Protein AF-E5XNF2-F1 (afdb_monomer)

Sequence (248 aa):
MDAMALHGSAPHTYSQWLTSADDEGYWSFRDIALVVGLTLYGLSMALMVRANLGLDPWDVLHQALSVQSGASMGAVTAVVGALVLLAWIPLKLKPGIGTVVNVVIIAVVVDAGLGAIEPPASPMSRAAMLLGGLALNAAATVLYIGADMGAGPRDGLMTGLVARTGRPVWLVRTSIEGTVLTVGWLLGGSVGLGTLVYAFGIGPLVQLVLRLVPGRVLARSGWALTLREQAAVLEASRVVEQAVVERV

Foldseek 3Di:
DDPDDPPPDPPPCLVVLVVCCPDPCLLVLLVVLQLVLLLLQLLLLLLLVLLLFFDFLQLLQLVLCCVVVVNDSLVSLLVVQVVLVVVCVVLVDDFFPSQNSSSNNSSVNNRVNNVPDHRDDDNVSSVVSLVVSLLSNLLSVCRNVLSVRGDHSLVVSLVSCCVVPVDDSVVSNCVVRVVSNVVSVVSPGRHHPSNVCNVPPSVVSNVVSVVVPDVSSSSSGNVVVVVVVVVVVVVVVVVVVVVVVVVD

Nearest PDB structures (foldseek):
  4lds-assembly1_A  TM=1.856E-01  e=2.131E+00  Staphylococcus epidermidis ATCC 12228

pLDDT: mean 84.08, std 18.8, range [27.2, 98.62]

Structure (mmCIF, N/CA/C/O backbone):
data_AF-E5XNF2-F1
#
_entry.id   AF-E5XNF2-F1
#
loop_
_atom_site.group_PDB
_atom_site.id
_atom_site.type_symbol
_atom_site.label_atom_id
_atom_site.label_alt_id
_atom_site.label_comp_id
_atom_site.label_asym_id
_atom_site.label_entity_id
_atom_site.label_seq_id
_atom_site.pdbx_PDB_ins_code
_atom_site.Cartn_x
_atom_site.Cartn_y
_atom_site.Cartn_z
_atom_site.occupancy
_atom_site.B_iso_or_equiv
_atom_site.auth_seq_id
_atom_site.auth_comp_id
_atom_site.auth_asym_id
_atom_site.auth_atom_id
_atom_site.pdbx_PDB_model_num
ATOM 1 N N . MET A 1 1 ? 11.121 22.664 45.275 1.00 33.56 1 MET A N 1
ATOM 2 C CA . MET A 1 1 ? 12.180 21.850 44.654 1.00 33.56 1 MET A CA 1
ATOM 3 C C . MET A 1 1 ? 11.573 20.659 43.911 1.00 33.56 1 MET A C 1
ATOM 5 O O . MET A 1 1 ? 11.602 19.556 44.427 1.00 33.56 1 MET A O 1
ATOM 9 N N . ASP A 1 2 ? 10.960 20.732 42.736 1.00 27.20 2 ASP A N 1
ATOM 10 C CA . ASP A 1 2 ? 10.326 21.800 41.966 1.00 27.20 2 ASP A CA 1
ATOM 11 C C . ASP A 1 2 ? 9.268 21.120 41.094 1.00 27.20 2 ASP A C 1
ATOM 13 O O . ASP A 1 2 ? 9.583 20.326 40.214 1.00 27.20 2 ASP A O 1
ATOM 17 N N . ALA A 1 3 ? 8.001 21.431 41.365 1.00 29.61 3 ALA A N 1
ATOM 18 C CA . ALA A 1 3 ? 6.833 21.004 40.599 1.00 29.61 3 ALA A CA 1
ATOM 19 C C . ALA A 1 3 ? 6.481 22.040 39.511 1.00 29.61 3 ALA A C 1
ATOM 21 O O . ALA A 1 3 ? 5.318 22.366 39.296 1.00 29.61 3 ALA A O 1
ATOM 22 N N . MET A 1 4 ? 7.491 22.625 38.857 1.00 33.53 4 MET A N 1
ATOM 23 C CA . MET A 1 4 ? 7.320 23.844 38.062 1.00 33.53 4 MET A CA 1
ATOM 24 C C . MET A 1 4 ? 8.252 23.868 36.840 1.00 33.53 4 MET A C 1
ATOM 26 O O . MET A 1 4 ? 9.173 24.672 36.788 1.00 33.53 4 MET A O 1
ATOM 30 N N . ALA A 1 5 ? 8.047 22.974 35.859 1.00 30.52 5 ALA A N 1
ATOM 31 C CA . ALA A 1 5 ? 8.782 23.042 34.582 1.00 30.52 5 ALA A CA 1
ATOM 32 C C . ALA A 1 5 ? 8.157 22.296 33.379 1.00 30.52 5 ALA A C 1
ATOM 34 O O . ALA A 1 5 ? 8.888 21.876 32.491 1.00 30.52 5 ALA A O 1
ATOM 35 N N . LEU A 1 6 ? 6.831 22.137 33.288 1.00 30.61 6 LEU A N 1
ATOM 36 C CA . LEU A 1 6 ? 6.179 21.742 32.020 1.00 30.61 6 LEU A CA 1
ATOM 37 C C . LEU A 1 6 ? 4.948 22.613 31.734 1.00 30.61 6 LEU A C 1
ATOM 39 O O . LEU A 1 6 ? 3.874 22.144 31.377 1.00 30.61 6 LEU A O 1
ATOM 43 N N . HIS A 1 7 ? 5.134 23.926 31.878 1.00 31.25 7 HIS A N 1
ATOM 44 C CA . HIS A 1 7 ? 4.324 24.937 31.204 1.00 31.25 7 HIS A CA 1
ATOM 45 C C . HIS A 1 7 ? 4.895 25.137 29.791 1.00 31.25 7 HIS A C 1
ATOM 47 O O . HIS A 1 7 ? 5.575 26.112 29.490 1.00 31.25 7 HIS A O 1
ATOM 53 N N . GLY A 1 8 ? 4.670 24.144 28.932 1.00 27.30 8 GLY A N 1
ATOM 54 C CA . GLY A 1 8 ? 4.694 24.316 27.486 1.00 27.30 8 GLY A CA 1
ATOM 55 C C . GLY A 1 8 ? 3.243 24.345 27.046 1.00 27.30 8 GLY A C 1
ATOM 56 O O . GLY A 1 8 ? 2.592 23.306 27.023 1.00 27.30 8 GLY A O 1
ATOM 57 N N . SER A 1 9 ? 2.720 25.541 26.805 1.00 30.44 9 SER A N 1
ATOM 58 C CA . SER A 1 9 ? 1.373 25.796 26.308 1.00 30.44 9 SER A CA 1
ATOM 59 C C . SER A 1 9 ? 1.002 24.814 25.195 1.00 30.44 9 SER A C 1
ATOM 61 O O . SER A 1 9 ? 1.519 24.892 24.080 1.00 30.44 9 SER A O 1
ATOM 63 N N . ALA A 1 10 ? 0.066 23.901 25.477 1.00 34.38 10 ALA A N 1
ATOM 64 C CA . ALA A 1 10 ? -0.708 23.282 24.413 1.00 34.38 10 ALA A CA 1
ATOM 65 C C . ALA A 1 10 ? -1.304 24.447 23.609 1.00 34.38 10 ALA A C 1
ATOM 67 O O . ALA A 1 10 ? -1.978 25.297 24.202 1.00 34.38 10 ALA A O 1
ATOM 68 N N . PRO A 1 11 ? -0.987 24.589 22.312 1.00 33.12 11 PRO A N 1
ATOM 69 C CA . PRO A 1 11 ? -1.407 25.763 21.575 1.00 33.12 11 PRO A CA 1
ATOM 70 C C . PRO A 1 11 ? -2.934 25.831 21.628 1.00 33.12 11 PRO A C 1
ATOM 72 O O . PRO A 1 11 ? -3.613 24.842 21.346 1.00 33.12 11 PRO A O 1
ATOM 75 N N . HIS A 1 12 ? -3.454 27.009 21.986 1.00 37.78 12 HIS A N 1
ATOM 76 C CA . HIS A 1 12 ? -4.868 27.412 22.050 1.00 37.78 12 HIS A CA 1
ATOM 77 C C . HIS A 1 12 ? -5.663 27.207 20.737 1.00 37.78 12 HIS A C 1
ATOM 79 O O . HIS A 1 12 ? -6.706 27.813 20.523 1.00 37.78 12 HIS A O 1
ATOM 85 N N . THR A 1 13 ? -5.181 26.378 19.818 1.00 48.72 13 THR A N 1
ATOM 86 C CA . THR A 1 13 ? -5.666 26.268 18.450 1.00 48.72 13 THR A CA 1
ATOM 87 C C . THR A 1 13 ? -6.495 25.011 18.216 1.00 48.72 13 THR A C 1
ATOM 89 O O . THR A 1 13 ? -7.270 25.011 17.273 1.00 48.72 13 THR A O 1
ATOM 92 N N . TYR A 1 14 ? -6.404 23.959 19.043 1.00 38.00 14 TYR A N 1
ATOM 93 C CA . TYR A 1 14 ? -7.167 22.728 18.776 1.00 38.00 14 TYR A CA 1
ATOM 94 C C . TYR A 1 14 ? -8.683 22.954 18.835 1.00 38.00 14 TYR A C 1
ATOM 96 O O . TYR A 1 14 ? -9.366 22.593 17.887 1.00 38.00 14 TYR A O 1
ATOM 104 N N . SER A 1 15 ? -9.206 23.636 19.860 1.00 40.16 15 SER A N 1
ATOM 105 C CA . SER A 1 15 ? -10.653 23.858 20.031 1.00 40.16 15 SER A CA 1
ATOM 106 C C . SER A 1 15 ? -11.318 24.637 18.888 1.00 40.16 15 SER A C 1
ATOM 108 O O . SER A 1 15 ? -12.463 24.350 18.557 1.00 40.16 15 SER A O 1
ATOM 110 N N . GLN A 1 16 ? -10.605 25.560 18.234 1.00 43.12 16 GLN A N 1
ATOM 111 C CA . GLN A 1 16 ? -11.130 26.317 17.088 1.00 43.12 16 GLN A CA 1
ATOM 112 C C . GLN A 1 16 ? -11.236 25.482 15.802 1.00 43.12 16 GLN A C 1
ATOM 114 O O . GLN A 1 16 ? -12.141 25.710 15.005 1.00 43.12 16 GLN A O 1
ATOM 119 N N . TRP A 1 17 ? -10.358 24.494 15.593 1.00 44.38 17 TRP A N 1
ATOM 120 C CA . TRP A 1 17 ? -10.487 23.560 14.460 1.00 44.38 17 TRP A CA 1
ATOM 121 C C . TRP A 1 17 ? -11.621 22.556 14.667 1.00 44.38 17 TRP A C 1
ATOM 123 O O . TRP A 1 17 ? -12.131 21.978 13.708 1.00 44.38 17 TRP A O 1
ATOM 133 N N . LEU A 1 18 ? -12.019 22.350 15.926 1.00 42.75 18 LEU A N 1
ATOM 134 C CA . LEU A 1 18 ? -13.070 21.416 16.285 1.00 42.75 18 LEU A CA 1
ATOM 135 C C . LEU A 1 18 ? -14.481 21.964 15.988 1.00 42.75 18 LEU A C 1
ATOM 137 O O . LEU A 1 18 ? -15.401 21.188 15.751 1.00 42.75 18 LEU A O 1
ATOM 141 N N . THR A 1 19 ? -14.682 23.277 15.953 1.00 46.69 19 THR A N 1
ATOM 142 C CA . THR A 1 19 ? -15.990 23.861 15.606 1.00 46.69 19 THR A CA 1
ATOM 143 C C . THR A 1 19 ? -16.211 23.986 14.096 1.00 46.69 19 THR A C 1
ATOM 145 O O . THR A 1 19 ? -17.348 24.060 13.661 1.00 46.69 19 THR A O 1
AT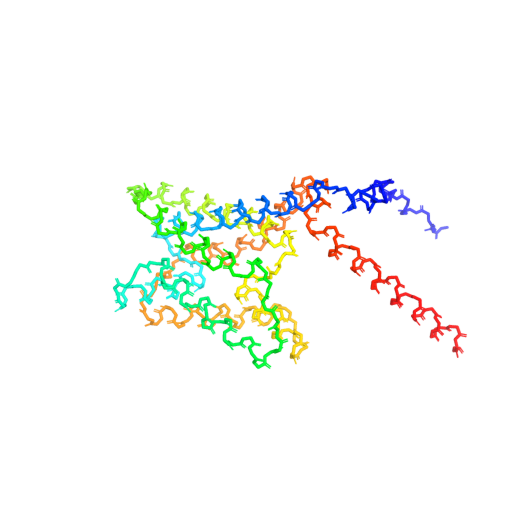OM 148 N N . SER A 1 20 ? -15.151 23.946 13.279 1.00 48.69 20 SER A N 1
ATOM 149 C CA . SER A 1 20 ? -15.248 24.017 11.806 1.00 48.69 20 SER A CA 1
ATOM 150 C C . SER A 1 20 ? -15.560 22.678 11.115 1.00 48.69 20 SER A C 1
ATOM 152 O O . SER A 1 20 ? -15.486 22.590 9.893 1.00 48.69 20 SER A O 1
ATOM 154 N N . ALA A 1 21 ? -15.829 21.610 11.876 1.00 49.06 21 ALA A N 1
ATOM 155 C CA . ALA A 1 21 ? -16.179 20.300 11.314 1.00 49.06 21 ALA A CA 1
ATOM 156 C C . ALA A 1 21 ? -17.598 20.265 10.711 1.00 49.06 21 ALA A C 1
ATOM 158 O O . ALA A 1 21 ? -17.886 19.394 9.894 1.00 49.06 21 ALA A O 1
ATOM 159 N N . ASP A 1 22 ? -18.439 21.238 11.077 1.00 48.34 22 ASP A N 1
ATOM 160 C CA . ASP A 1 22 ? -19.840 21.344 10.655 1.00 48.34 22 ASP A CA 1
ATOM 161 C C . ASP A 1 22 ? -20.045 22.288 9.446 1.00 48.34 22 ASP A C 1
ATOM 163 O O . ASP A 1 22 ? -21.173 22.474 8.994 1.00 48.34 22 ASP A O 1
ATOM 167 N N . ASP A 1 23 ? -18.974 22.875 8.891 1.00 52.72 23 ASP A N 1
ATOM 168 C CA . ASP A 1 23 ? -19.055 23.735 7.701 1.00 52.72 23 ASP A CA 1
ATOM 169 C C . ASP A 1 23 ? -19.286 22.889 6.432 1.00 52.72 23 ASP A C 1
ATOM 171 O O . ASP A 1 23 ? -18.576 21.910 6.192 1.00 52.72 23 ASP A O 1
ATOM 175 N N . GLU A 1 24 ? -20.209 23.303 5.554 1.00 48.59 24 GLU A N 1
ATOM 176 C CA . GLU A 1 24 ? -20.575 22.625 4.287 1.00 48.59 24 GLU A CA 1
ATOM 177 C C . GLU A 1 24 ? -19.378 22.275 3.365 1.00 48.59 24 GLU A C 1
ATOM 179 O O . GLU A 1 24 ? -19.490 21.423 2.484 1.00 48.59 24 GLU A O 1
ATOM 184 N N . GLY A 1 25 ? -18.197 22.867 3.581 1.00 52.31 25 GLY A N 1
ATOM 185 C CA . GLY A 1 25 ? -16.954 22.535 2.875 1.00 52.31 25 GLY A CA 1
ATOM 186 C C . GLY A 1 25 ? -16.207 21.286 3.378 1.00 52.31 25 GLY A C 1
ATOM 187 O O . GLY A 1 25 ? -15.290 20.823 2.694 1.00 52.31 25 GLY A O 1
ATOM 188 N N . TYR A 1 26 ? -16.564 20.720 4.536 1.00 54.69 26 TYR A N 1
ATOM 189 C CA . TYR A 1 26 ? -15.810 19.638 5.190 1.00 54.69 26 TYR A CA 1
ATOM 190 C C . TYR A 1 26 ? -15.855 18.311 4.410 1.00 54.69 26 TYR A C 1
ATOM 192 O O . TYR A 1 26 ? -14.841 17.620 4.292 1.00 54.69 26 TYR A O 1
ATOM 200 N N . TRP A 1 27 ? -16.998 17.989 3.797 1.00 55.12 27 TRP A N 1
ATOM 201 C CA . TRP A 1 27 ? -17.161 16.799 2.951 1.00 55.12 27 TRP A CA 1
ATOM 202 C C . TRP A 1 27 ? -16.326 16.893 1.666 1.00 55.12 27 TRP A C 1
ATOM 204 O O . TRP A 1 27 ? -15.554 15.984 1.371 1.00 55.12 27 TRP A O 1
ATOM 214 N N . SER A 1 28 ? -16.340 18.052 0.994 1.00 73.06 28 SER A N 1
ATOM 215 C CA . SER A 1 28 ? -15.588 18.255 -0.254 1.00 73.06 28 SER A CA 1
ATOM 216 C C . SER A 1 28 ? -14.073 18.071 -0.096 1.00 73.06 28 SER A C 1
ATOM 218 O O . SER A 1 28 ? -13.415 17.510 -0.970 1.00 73.06 28 SER A O 1
ATOM 220 N N . PHE A 1 29 ? -13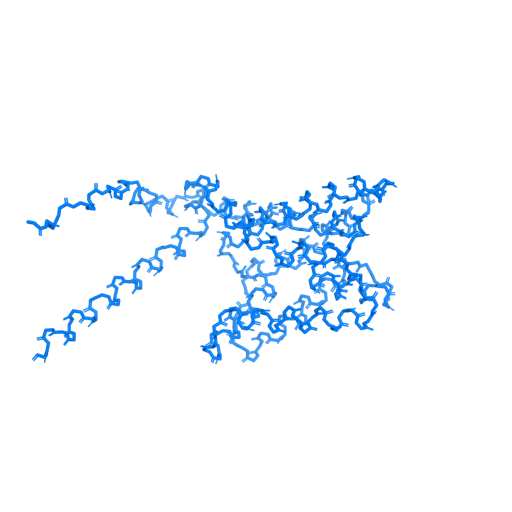.500 18.499 1.036 1.00 81.81 29 PHE A N 1
ATOM 221 C CA . PHE A 1 29 ? -12.062 18.378 1.263 1.00 81.81 29 PHE A CA 1
ATOM 222 C C . PHE A 1 29 ? -11.636 16.928 1.512 1.00 81.81 29 PHE A C 1
ATOM 224 O O . PHE A 1 29 ? -10.595 16.504 1.011 1.00 81.81 29 PHE A O 1
ATOM 231 N N . ARG A 1 30 ? -12.437 16.158 2.260 1.00 84.50 30 ARG A N 1
ATOM 232 C CA . ARG A 1 30 ? -12.181 14.734 2.527 1.00 84.50 30 ARG A CA 1
ATOM 233 C C . ARG A 1 30 ? -12.293 13.901 1.256 1.00 84.50 30 ARG A C 1
ATOM 235 O O . ARG A 1 30 ? -11.419 13.071 1.018 1.00 84.50 30 ARG A O 1
ATOM 242 N N . ASP A 1 31 ? -13.283 14.189 0.414 1.00 88.19 31 ASP A N 1
ATOM 243 C CA . ASP A 1 31 ? -13.447 13.544 -0.892 1.00 88.19 31 ASP A CA 1
ATOM 244 C C . ASP A 1 31 ? -12.236 13.806 -1.798 1.00 88.19 31 ASP A C 1
ATOM 246 O O . ASP A 1 31 ? -11.662 12.880 -2.374 1.00 88.19 31 ASP A O 1
ATOM 250 N N . ILE A 1 32 ? -11.788 15.065 -1.874 1.00 89.81 32 ILE A N 1
ATOM 251 C CA . ILE A 1 32 ? -10.594 15.442 -2.643 1.00 89.81 32 ILE A CA 1
ATOM 252 C C . ILE A 1 32 ? -9.351 14.757 -2.068 1.00 89.81 32 ILE A C 1
ATOM 254 O O . ILE A 1 32 ? -8.567 14.188 -2.824 1.00 89.81 32 ILE A O 1
ATOM 258 N N . ALA A 1 33 ? -9.165 14.775 -0.745 1.00 90.06 33 ALA A N 1
ATOM 259 C CA . ALA A 1 33 ? -8.027 14.132 -0.091 1.00 90.06 33 ALA A CA 1
ATOM 260 C C . ALA A 1 33 ? -8.001 12.618 -0.342 1.00 90.06 33 ALA A C 1
ATOM 262 O O . ALA A 1 33 ? -6.930 12.065 -0.597 1.00 90.06 33 ALA A O 1
ATOM 263 N N . LEU A 1 34 ? -9.167 11.965 -0.336 1.00 91.38 34 LEU A N 1
ATOM 264 C CA . LEU A 1 34 ? -9.316 10.556 -0.677 1.00 91.38 34 LEU A CA 1
ATOM 265 C C . LEU A 1 34 ? -8.912 10.309 -2.133 1.00 91.38 34 LEU A C 1
ATOM 267 O O . LEU A 1 34 ? -8.007 9.521 -2.386 1.00 91.38 34 LEU A O 1
ATOM 271 N N . VAL A 1 35 ? -9.541 10.991 -3.093 1.00 94.75 35 VAL A N 1
ATOM 272 C CA . VAL A 1 35 ? -9.296 10.766 -4.528 1.00 94.75 35 VAL A CA 1
ATOM 273 C C . VAL A 1 35 ? -7.847 11.077 -4.900 1.00 94.75 35 VAL A C 1
ATOM 275 O O . VAL A 1 35 ? -7.198 10.276 -5.577 1.00 94.75 35 VAL A O 1
ATOM 278 N N . VAL A 1 36 ? -7.311 12.203 -4.423 1.00 95.12 36 VAL A N 1
ATOM 279 C CA . VAL A 1 36 ? -5.909 12.579 -4.640 1.00 95.12 36 VAL A CA 1
ATOM 280 C C . VAL A 1 36 ? -4.991 11.565 -3.968 1.00 95.12 36 VAL A C 1
ATOM 282 O O . VAL A 1 36 ? -4.094 11.046 -4.622 1.00 95.12 36 VAL A O 1
ATOM 285 N N . GLY A 1 37 ? -5.236 11.218 -2.703 1.00 95.25 37 GLY A N 1
ATOM 286 C CA . GLY A 1 37 ? -4.443 10.234 -1.970 1.00 95.25 37 GLY A CA 1
ATOM 287 C C . GLY A 1 37 ? -4.377 8.887 -2.690 1.00 95.25 37 GLY A C 1
ATOM 288 O O . GLY A 1 37 ? -3.290 8.364 -2.908 1.00 95.25 37 GLY A O 1
ATOM 289 N N . LEU A 1 38 ? -5.514 8.358 -3.143 1.00 96.69 38 LEU A N 1
ATOM 290 C CA . LEU A 1 38 ? -5.588 7.091 -3.877 1.00 96.69 38 LEU A CA 1
ATOM 291 C C . LEU A 1 38 ? -4.927 7.161 -5.258 1.00 96.69 38 LEU A C 1
ATOM 293 O O . LEU A 1 38 ? -4.274 6.205 -5.674 1.00 96.69 38 LEU A O 1
ATOM 297 N N . THR A 1 39 ? -5.041 8.297 -5.948 1.00 98.06 39 THR A N 1
ATOM 298 C CA . THR A 1 39 ? -4.361 8.522 -7.233 1.00 98.06 39 THR A CA 1
ATOM 299 C C . THR A 1 39 ? -2.845 8.535 -7.047 1.00 98.06 39 THR A C 1
ATOM 301 O O . THR A 1 39 ? -2.121 7.839 -7.756 1.00 98.06 39 THR A O 1
ATOM 304 N N . LEU A 1 40 ? -2.345 9.269 -6.050 1.00 97.94 40 LEU A N 1
ATOM 305 C CA . LEU A 1 40 ? -0.919 9.282 -5.721 1.00 97.94 40 LEU A CA 1
ATOM 306 C C . LEU A 1 40 ? -0.439 7.894 -5.273 1.00 97.94 40 LEU A C 1
ATOM 308 O O . LEU A 1 40 ? 0.680 7.508 -5.603 1.00 97.94 40 LEU A O 1
ATOM 312 N N . TYR A 1 41 ? -1.291 7.122 -4.589 1.00 97.81 41 TYR A N 1
ATOM 313 C CA . TYR A 1 41 ? -0.988 5.746 -4.202 1.00 97.81 41 TYR A CA 1
ATOM 314 C C . TYR A 1 41 ? -0.797 4.853 -5.434 1.00 97.81 41 TYR A C 1
ATOM 316 O O . TYR A 1 41 ? 0.269 4.261 -5.593 1.00 97.81 41 TYR A O 1
ATOM 324 N N . GLY A 1 42 ? -1.766 4.810 -6.353 1.00 97.81 42 GLY A N 1
ATOM 325 C CA . GLY A 1 42 ? -1.647 4.026 -7.590 1.00 97.81 42 GLY A CA 1
ATOM 326 C C . GLY A 1 42 ? -0.459 4.462 -8.458 1.00 97.81 42 GLY A C 1
ATOM 327 O O . GLY A 1 42 ? 0.268 3.625 -8.992 1.00 97.81 42 GLY A O 1
ATOM 328 N N . LEU A 1 43 ? -0.191 5.770 -8.537 1.00 98.44 43 LEU A N 1
ATOM 329 C CA . LEU A 1 43 ? 0.968 6.299 -9.258 1.00 98.44 43 LEU A CA 1
ATOM 330 C C . LEU A 1 43 ? 2.288 5.866 -8.605 1.00 98.44 43 LEU A C 1
ATOM 332 O O . LEU A 1 43 ? 3.236 5.507 -9.301 1.00 98.44 43 LEU A O 1
ATOM 336 N N . SER A 1 44 ? 2.349 5.863 -7.271 1.00 98.31 44 SER A N 1
ATOM 337 C CA . SER A 1 44 ? 3.525 5.397 -6.533 1.00 98.31 44 SER A CA 1
ATOM 338 C C . SER A 1 44 ? 3.831 3.922 -6.795 1.00 98.31 44 SER A C 1
ATOM 340 O O . SER A 1 44 ? 4.996 3.584 -7.008 1.00 98.31 44 SER A O 1
ATOM 342 N N . MET A 1 45 ? 2.795 3.077 -6.879 1.00 98.00 45 MET A N 1
ATOM 343 C CA . MET A 1 45 ? 2.933 1.669 -7.260 1.00 98.00 45 MET A CA 1
ATOM 344 C C . MET A 1 45 ? 3.537 1.551 -8.660 1.00 98.00 45 MET A C 1
ATOM 346 O O . MET A 1 45 ? 4.541 0.867 -8.848 1.00 98.00 45 MET A O 1
ATOM 350 N N . ALA A 1 46 ? 2.999 2.285 -9.641 1.00 98.25 46 ALA A N 1
ATOM 351 C CA . ALA A 1 46 ? 3.522 2.267 -11.006 1.00 98.25 46 ALA A CA 1
ATOM 352 C C . ALA A 1 46 ? 5.004 2.687 -11.072 1.00 98.25 46 ALA A C 1
ATOM 354 O O . ALA A 1 46 ? 5.799 2.025 -11.741 1.00 98.25 46 ALA A O 1
ATOM 355 N N . LEU A 1 47 ? 5.401 3.735 -10.338 1.00 98.25 47 LEU A N 1
ATOM 356 C CA . LEU A 1 47 ? 6.801 4.169 -10.243 1.00 98.25 47 LEU A CA 1
ATOM 357 C C . LEU A 1 47 ? 7.698 3.073 -9.652 1.00 98.25 47 LEU A C 1
ATOM 359 O O . LEU A 1 47 ? 8.746 2.761 -10.217 1.00 98.25 47 LEU A O 1
ATOM 363 N N . MET A 1 48 ? 7.290 2.459 -8.541 1.00 97.62 48 MET A N 1
ATOM 364 C CA . MET A 1 48 ? 8.071 1.399 -7.897 1.00 97.62 48 MET A CA 1
ATOM 365 C C . MET A 1 48 ? 8.195 0.150 -8.782 1.00 97.62 48 MET A C 1
ATOM 367 O O . MET A 1 48 ? 9.285 -0.418 -8.894 1.00 97.62 48 MET A O 1
ATOM 371 N N . VAL A 1 49 ? 7.122 -0.228 -9.483 1.00 97.75 49 VAL A N 1
ATOM 372 C CA . VAL A 1 49 ? 7.131 -1.318 -10.471 1.00 97.75 49 VAL A CA 1
ATOM 373 C C . VAL A 1 49 ? 8.083 -1.009 -11.625 1.00 97.75 49 VAL A C 1
ATOM 375 O O . VAL A 1 49 ? 8.919 -1.848 -11.971 1.00 97.75 49 VAL A O 1
ATOM 378 N N . ARG A 1 50 ? 8.027 0.201 -12.196 1.00 97.44 50 ARG A N 1
ATOM 379 C CA . ARG A 1 50 ? 8.922 0.614 -13.290 1.00 97.44 50 ARG A CA 1
ATOM 380 C C . ARG A 1 50 ? 10.382 0.719 -12.856 1.00 97.44 50 ARG A C 1
ATOM 382 O O . ARG A 1 50 ? 11.260 0.365 -13.643 1.00 97.44 50 ARG A O 1
ATOM 389 N N . ALA A 1 51 ? 10.656 1.117 -11.614 1.00 97.38 51 ALA A N 1
ATOM 390 C CA . ALA A 1 51 ? 12.012 1.156 -11.073 1.00 97.38 51 ALA A CA 1
ATOM 391 C C . ALA A 1 51 ? 12.692 -0.226 -11.092 1.00 97.38 51 ALA A C 1
ATOM 393 O O . ALA A 1 51 ? 13.910 -0.306 -11.277 1.00 97.38 51 ALA A O 1
ATOM 394 N N . ASN A 1 52 ? 11.914 -1.308 -10.947 1.00 96.00 52 ASN A N 1
ATOM 395 C CA . ASN A 1 52 ? 12.381 -2.692 -11.049 1.00 96.00 52 ASN A CA 1
ATOM 396 C C . ASN A 1 52 ? 13.621 -2.961 -10.165 1.00 96.00 52 ASN A C 1
ATOM 398 O O . ASN A 1 52 ? 14.657 -3.450 -10.618 1.00 96.00 52 ASN A O 1
ATOM 402 N N . LEU A 1 53 ? 13.527 -2.556 -8.895 1.00 97.00 53 LEU A N 1
ATOM 403 C CA . LEU A 1 53 ? 14.546 -2.784 -7.861 1.00 97.00 53 LEU A CA 1
ATOM 404 C C . LEU A 1 53 ? 14.029 -3.669 -6.714 1.00 97.00 53 LEU A C 1
ATOM 406 O O . LEU A 1 53 ? 14.748 -3.885 -5.741 1.00 97.00 53 LEU A O 1
ATOM 410 N N . GLY A 1 54 ? 12.804 -4.187 -6.826 1.00 96.12 54 GLY A N 1
ATOM 411 C CA . GLY A 1 54 ? 12.059 -4.860 -5.760 1.00 96.12 54 GLY A CA 1
ATOM 412 C C . GLY A 1 54 ? 10.846 -4.037 -5.322 1.00 96.12 54 GLY A C 1
ATOM 413 O O . GLY A 1 54 ? 10.883 -2.807 -5.386 1.00 96.12 54 GLY A O 1
ATOM 414 N N . LEU A 1 55 ? 9.781 -4.722 -4.904 1.00 96.69 55 LEU A N 1
ATOM 415 C CA . LEU A 1 55 ? 8.477 -4.126 -4.584 1.00 96.69 55 LEU A CA 1
ATOM 416 C C . LEU A 1 55 ? 8.122 -4.292 -3.106 1.00 96.69 55 LEU A C 1
ATOM 418 O O . LEU A 1 55 ? 8.784 -5.048 -2.388 1.00 96.69 55 LEU A O 1
ATOM 422 N N . ASP A 1 56 ? 7.088 -3.590 -2.643 1.00 96.25 56 ASP A N 1
ATOM 423 C CA . ASP A 1 56 ? 6.523 -3.853 -1.323 1.00 96.25 56 ASP A CA 1
ATOM 424 C C . ASP A 1 56 ? 5.769 -5.197 -1.299 1.00 96.25 56 ASP A C 1
ATOM 426 O O . ASP A 1 56 ? 5.401 -5.712 -2.355 1.00 96.25 56 ASP A O 1
ATOM 430 N N . PRO A 1 57 ? 5.522 -5.785 -0.112 1.00 96.31 57 PRO A N 1
ATOM 431 C CA . PRO A 1 57 ? 4.931 -7.114 0.023 1.00 96.31 57 PRO A CA 1
ATOM 432 C C . PRO A 1 57 ? 3.721 -7.397 -0.867 1.00 96.31 57 PRO A C 1
ATOM 434 O O . PRO A 1 57 ? 3.652 -8.462 -1.477 1.00 96.31 57 PRO A O 1
ATOM 437 N N . TRP A 1 58 ? 2.781 -6.456 -0.951 1.00 97.50 58 TRP A N 1
ATOM 438 C CA . TRP A 1 58 ? 1.546 -6.660 -1.703 1.00 97.50 58 TRP A CA 1
ATOM 439 C C . TRP A 1 58 ? 1.781 -6.573 -3.202 1.00 97.50 58 TRP A C 1
ATOM 441 O O . TRP A 1 58 ? 1.265 -7.408 -3.938 1.00 97.50 58 TRP A O 1
ATOM 451 N N . ASP A 1 59 ? 2.632 -5.655 -3.647 1.00 97.69 59 ASP A N 1
ATOM 452 C CA . ASP A 1 59 ? 2.982 -5.536 -5.057 1.00 97.69 59 ASP A CA 1
ATOM 453 C C . ASP A 1 59 ? 3.853 -6.689 -5.553 1.00 97.69 59 ASP A C 1
ATOM 455 O O . ASP A 1 59 ? 3.748 -7.064 -6.719 1.00 97.69 59 ASP A O 1
ATOM 459 N N . VAL A 1 60 ? 4.630 -7.339 -4.680 1.00 98.38 60 VAL A N 1
ATOM 460 C CA . VAL A 1 60 ? 5.274 -8.621 -5.012 1.00 98.38 60 VAL A CA 1
ATOM 461 C C . VAL A 1 60 ? 4.216 -9.676 -5.354 1.00 98.38 60 VAL A C 1
ATOM 463 O O . VAL A 1 60 ? 4.350 -10.365 -6.367 1.00 98.38 60 VAL A O 1
ATOM 466 N N . LEU A 1 61 ? 3.144 -9.788 -4.559 1.00 98.38 61 LEU A N 1
ATOM 467 C CA . LEU A 1 61 ? 2.039 -10.708 -4.846 1.00 98.38 61 LEU A CA 1
ATOM 468 C C . LEU A 1 61 ? 1.269 -10.304 -6.110 1.00 98.38 61 LEU A C 1
ATOM 470 O O . LEU A 1 61 ? 1.030 -11.151 -6.970 1.00 98.38 61 LEU A O 1
ATOM 474 N N . HIS A 1 62 ? 0.890 -9.031 -6.240 1.00 98.38 62 HIS A N 1
ATOM 475 C CA . HIS A 1 62 ? 0.152 -8.536 -7.403 1.00 98.38 62 HIS A CA 1
ATOM 476 C C . HIS A 1 62 ? 0.940 -8.755 -8.697 1.00 98.38 62 HIS A C 1
ATOM 478 O O . HIS A 1 62 ? 0.387 -9.241 -9.682 1.00 98.38 62 HIS A O 1
ATOM 484 N N . GLN A 1 63 ? 2.245 -8.473 -8.688 1.00 98.31 63 GLN A N 1
ATOM 485 C CA . GLN A 1 63 ? 3.099 -8.677 -9.852 1.00 98.31 63 GLN A CA 1
ATOM 486 C C . GLN A 1 63 ? 3.194 -10.160 -10.211 1.00 98.31 63 GLN A C 1
ATOM 488 O O . GLN A 1 63 ? 3.035 -10.511 -11.379 1.00 98.31 63 GLN A O 1
ATOM 493 N N . ALA A 1 64 ? 3.412 -11.032 -9.223 1.00 98.06 64 ALA A N 1
ATOM 494 C CA . ALA A 1 64 ? 3.477 -12.472 -9.446 1.00 98.06 64 ALA A CA 1
ATOM 495 C C . ALA A 1 64 ? 2.190 -13.005 -10.097 1.00 98.06 64 ALA A C 1
ATOM 497 O O . ALA A 1 64 ? 2.234 -13.697 -11.114 1.00 98.06 64 ALA A O 1
ATOM 498 N N . LEU A 1 65 ? 1.032 -12.629 -9.552 1.00 98.25 65 LEU A N 1
ATOM 499 C CA . LEU A 1 65 ? -0.270 -13.030 -10.082 1.00 98.25 65 LEU A CA 1
ATOM 500 C C . LEU A 1 65 ? -0.557 -12.417 -11.461 1.00 98.25 65 LEU A C 1
ATOM 502 O O . LEU A 1 65 ? -1.143 -13.091 -12.308 1.00 98.25 65 LEU A O 1
ATOM 506 N N . SER A 1 66 ? -0.127 -11.180 -11.720 1.00 98.38 66 SER A N 1
ATOM 507 C CA . SER A 1 66 ? -0.257 -10.531 -13.034 1.00 98.38 66 SER A CA 1
ATOM 508 C C . SER A 1 66 ? 0.537 -11.279 -14.102 1.00 98.38 66 SER A C 1
ATOM 510 O O . SER A 1 66 ? -0.016 -11.631 -15.142 1.00 98.38 66 SER A O 1
ATOM 512 N N . VAL A 1 67 ? 1.792 -11.635 -13.812 1.00 97.00 67 VAL A N 1
ATOM 513 C CA . VAL A 1 67 ? 2.638 -12.404 -14.735 1.00 97.00 67 VAL A CA 1
ATOM 514 C C . VAL A 1 67 ? 2.075 -13.806 -14.986 1.00 97.00 67 VAL A C 1
ATOM 516 O O . VAL A 1 67 ? 2.067 -14.256 -16.128 1.00 97.00 67 VAL A O 1
ATOM 519 N N . GLN A 1 68 ? 1.575 -14.493 -13.954 1.00 96.94 68 GLN A N 1
ATOM 520 C CA . GLN A 1 68 ? 1.041 -15.852 -14.107 1.00 96.94 68 GLN A CA 1
ATOM 521 C C . GLN A 1 68 ? -0.311 -15.908 -14.826 1.00 96.94 68 GLN A C 1
ATOM 523 O O . GLN A 1 68 ? -0.561 -16.838 -15.588 1.00 96.94 68 GLN A O 1
ATOM 528 N N . SER A 1 69 ? -1.196 -14.942 -14.572 1.00 97.44 69 SER A N 1
ATOM 529 C CA . SER A 1 69 ? -2.541 -14.920 -15.162 1.00 97.44 69 SER A CA 1
ATOM 530 C C . SER A 1 69 ? -2.603 -14.229 -16.524 1.00 97.44 69 SER A C 1
ATOM 532 O O . SER A 1 69 ? -3.567 -14.427 -17.260 1.00 97.44 69 SER A O 1
ATOM 534 N N . GLY A 1 70 ? -1.615 -13.390 -16.852 1.00 96.88 70 GLY A N 1
ATOM 535 C CA . GLY A 1 70 ? -1.645 -12.502 -18.016 1.00 96.88 70 GLY A CA 1
ATOM 536 C C . GLY A 1 70 ? -2.569 -11.288 -17.853 1.00 96.88 70 GLY A C 1
ATOM 537 O O . GLY A 1 70 ? -2.684 -10.485 -18.778 1.00 96.88 70 GLY A O 1
ATOM 538 N N . ALA A 1 71 ? -3.232 -11.133 -16.702 1.00 97.94 71 ALA A N 1
ATOM 539 C CA . ALA A 1 71 ? -4.043 -9.961 -16.397 1.00 97.94 71 ALA A CA 1
ATOM 540 C C . ALA A 1 71 ? -3.159 -8.750 -16.057 1.00 97.94 71 ALA A C 1
ATOM 542 O O . ALA A 1 71 ? -2.028 -8.897 -15.585 1.00 97.94 71 ALA A O 1
ATOM 543 N N . SER A 1 72 ? -3.685 -7.540 -16.260 1.00 98.12 72 SER A N 1
ATOM 544 C CA . SER A 1 72 ? -2.979 -6.312 -15.889 1.00 98.12 72 SER A CA 1
ATOM 545 C C . SER A 1 72 ? -2.759 -6.216 -14.374 1.00 98.12 72 SER A C 1
ATOM 547 O O . SER A 1 72 ? -3.480 -6.822 -13.574 1.00 98.12 72 SER A O 1
ATOM 549 N N . MET A 1 73 ? -1.759 -5.431 -13.970 1.00 97.62 73 MET A N 1
ATOM 550 C CA . MET A 1 73 ? -1.432 -5.221 -12.557 1.00 97.62 73 MET A CA 1
ATOM 551 C C . MET A 1 73 ? -2.622 -4.619 -11.796 1.00 97.62 73 MET A C 1
ATOM 553 O O . MET A 1 73 ? -2.927 -5.036 -10.677 1.00 97.62 73 MET A O 1
ATOM 557 N N . GLY A 1 74 ? -3.332 -3.677 -12.417 1.00 97.81 74 GLY A N 1
ATOM 558 C CA . GLY A 1 74 ? -4.537 -3.062 -11.876 1.00 97.81 74 GLY A CA 1
ATOM 559 C C . GLY A 1 74 ? -5.677 -4.052 -11.692 1.00 97.81 74 GLY A C 1
ATOM 560 O O . GLY A 1 74 ? -6.263 -4.110 -10.610 1.00 97.81 74 GLY A O 1
ATOM 561 N N . ALA A 1 75 ? -5.948 -4.897 -12.691 1.00 98.19 75 ALA A N 1
ATOM 562 C CA . ALA A 1 75 ? -6.976 -5.933 -12.590 1.00 98.19 75 ALA A CA 1
ATOM 563 C C . ALA A 1 75 ? -6.686 -6.913 -11.443 1.00 98.19 75 ALA A C 1
ATOM 565 O O . ALA A 1 75 ? -7.574 -7.220 -10.645 1.00 98.19 75 ALA A O 1
ATOM 566 N N . VAL A 1 76 ? -5.435 -7.358 -11.308 1.00 98.31 76 VAL A N 1
ATOM 567 C CA . VAL A 1 76 ? -5.023 -8.230 -10.199 1.00 98.31 76 VAL A CA 1
ATOM 568 C C . VAL A 1 76 ? -5.152 -7.524 -8.854 1.00 98.31 76 VAL A C 1
ATOM 570 O O . VAL A 1 76 ? -5.675 -8.117 -7.913 1.00 98.31 76 VAL A O 1
ATOM 573 N N . THR A 1 77 ? -4.738 -6.259 -8.762 1.00 97.81 77 THR A N 1
ATOM 574 C CA . THR A 1 77 ? -4.885 -5.451 -7.542 1.00 97.81 77 THR A CA 1
ATOM 575 C C . THR A 1 77 ? -6.356 -5.348 -7.127 1.00 97.81 77 THR A C 1
ATOM 577 O O . THR A 1 77 ? -6.685 -5.525 -5.953 1.00 97.81 77 THR A O 1
ATOM 580 N N . ALA A 1 78 ? -7.268 -5.148 -8.087 1.00 97.75 78 ALA A N 1
ATOM 581 C CA . ALA A 1 78 ? -8.704 -5.111 -7.824 1.00 97.75 78 ALA A CA 1
ATOM 582 C C . ALA A 1 78 ? -9.248 -6.457 -7.322 1.00 97.75 78 ALA A C 1
ATOM 584 O O . ALA A 1 78 ? -9.995 -6.498 -6.342 1.00 97.75 78 ALA A O 1
ATOM 585 N N . VAL A 1 79 ? -8.853 -7.562 -7.964 1.00 97.88 79 VAL A N 1
ATOM 586 C CA . VAL A 1 79 ? -9.272 -8.919 -7.577 1.00 97.88 79 VAL A CA 1
ATOM 587 C C . VAL A 1 79 ? -8.754 -9.274 -6.187 1.00 97.88 79 VAL A C 1
ATOM 589 O O . VAL A 1 79 ? -9.534 -9.712 -5.344 1.00 97.88 79 VAL A O 1
ATOM 592 N N . VAL A 1 80 ? -7.468 -9.051 -5.909 1.00 97.56 80 VAL A N 1
ATOM 593 C CA . VAL A 1 80 ? -6.887 -9.293 -4.580 1.00 97.56 80 VAL A CA 1
ATOM 594 C C . VAL A 1 80 ? -7.569 -8.416 -3.533 1.00 97.56 80 VAL A C 1
ATOM 596 O O . VAL A 1 80 ? -7.947 -8.922 -2.477 1.00 97.56 80 VAL A O 1
ATOM 599 N N . GLY A 1 81 ? -7.823 -7.141 -3.840 1.00 95.94 81 GLY A N 1
ATOM 600 C CA . GLY A 1 81 ? -8.607 -6.251 -2.987 1.00 95.94 81 GLY A CA 1
ATOM 601 C C . GLY A 1 81 ? -9.986 -6.827 -2.657 1.00 95.94 81 GLY A C 1
ATOM 602 O O . GLY A 1 81 ? -10.347 -6.918 -1.485 1.00 95.94 81 GLY A O 1
ATOM 603 N N . ALA A 1 82 ? -10.729 -7.298 -3.660 1.00 95.88 82 ALA A N 1
ATOM 604 C CA . ALA A 1 82 ? -12.031 -7.933 -3.465 1.00 95.88 82 ALA A CA 1
ATOM 605 C C . ALA A 1 82 ? -11.943 -9.213 -2.615 1.00 95.88 82 ALA A C 1
ATOM 607 O O . ALA A 1 82 ? -12.755 -9.401 -1.709 1.00 95.88 82 ALA A O 1
ATOM 608 N N . LEU A 1 83 ? -10.938 -10.066 -2.838 1.00 95.56 83 LEU A N 1
ATOM 609 C CA . LEU A 1 83 ? -10.706 -11.268 -2.027 1.00 95.56 83 LEU A CA 1
ATOM 610 C C . LEU A 1 83 ? -10.408 -10.923 -0.563 1.00 95.56 83 LEU A C 1
ATOM 612 O O . LEU A 1 83 ? -10.917 -11.578 0.348 1.00 95.56 83 LEU A O 1
ATOM 616 N N . VAL A 1 84 ? -9.632 -9.867 -0.318 1.00 95.38 84 VAL A N 1
ATOM 617 C CA . VAL A 1 84 ? -9.374 -9.376 1.039 1.00 95.38 84 VAL A CA 1
ATOM 618 C C . VAL A 1 84 ? -10.660 -8.850 1.685 1.00 95.38 84 VAL A C 1
ATOM 620 O O . VAL A 1 84 ? -10.899 -9.126 2.859 1.00 95.38 84 VAL A O 1
ATOM 623 N N . LEU A 1 85 ? -11.534 -8.173 0.935 1.00 92.81 85 LEU A N 1
ATOM 624 C CA . LEU A 1 85 ? -12.850 -7.764 1.443 1.00 92.81 85 LEU A CA 1
ATOM 625 C C . LEU A 1 85 ? -13.757 -8.959 1.760 1.00 92.81 85 LEU A C 1
ATOM 627 O O . LEU A 1 85 ? -14.512 -8.908 2.727 1.00 92.81 85 LEU A O 1
ATOM 631 N N . LEU A 1 86 ? -13.659 -10.071 1.030 1.00 92.88 86 LEU A N 1
ATOM 632 C CA . LEU A 1 86 ? -14.354 -11.303 1.422 1.00 92.88 86 LEU A CA 1
ATOM 633 C C . LEU A 1 86 ? -13.818 -11.851 2.753 1.00 92.88 86 LEU A C 1
ATOM 635 O O . LEU A 1 86 ? -14.598 -12.303 3.594 1.00 92.88 86 LEU A O 1
ATOM 639 N N . ALA A 1 87 ? -12.510 -11.736 3.001 1.00 90.62 87 ALA A N 1
ATOM 640 C CA . ALA A 1 87 ? -11.911 -12.105 4.284 1.00 90.62 87 ALA A CA 1
ATOM 641 C C . ALA A 1 87 ? -12.376 -11.214 5.456 1.00 90.62 87 ALA A C 1
ATOM 643 O O . ALA A 1 87 ? -12.214 -11.594 6.617 1.00 90.62 87 ALA A O 1
ATOM 644 N N . TRP A 1 88 ? -13.011 -10.067 5.190 1.00 91.06 88 TRP A N 1
ATOM 645 C CA . TRP A 1 88 ? -13.615 -9.228 6.229 1.00 91.06 88 TRP A CA 1
ATOM 646 C C . TRP A 1 88 ? -14.953 -9.758 6.746 1.00 91.06 88 TRP A C 1
ATOM 648 O O . TRP A 1 88 ? -15.321 -9.446 7.879 1.00 91.06 88 TRP A O 1
ATOM 658 N N . ILE A 1 89 ? -15.667 -10.585 5.976 1.00 90.19 89 ILE A N 1
ATOM 659 C CA . ILE A 1 89 ? -16.952 -11.177 6.383 1.00 90.19 89 ILE A CA 1
ATOM 660 C C . ILE A 1 89 ? -16.844 -11.875 7.751 1.00 90.19 89 ILE A C 1
ATOM 662 O O . ILE A 1 89 ? -17.604 -11.522 8.658 1.00 90.19 89 ILE A O 1
ATOM 666 N N . PRO A 1 90 ? -15.887 -12.800 7.987 1.00 89.75 90 PRO A N 1
ATOM 667 C CA . PRO A 1 90 ? -15.731 -13.409 9.304 1.00 89.75 90 PRO A CA 1
ATOM 668 C C . PRO A 1 90 ? -15.261 -12.413 10.372 1.00 89.75 90 PRO A C 1
ATOM 670 O O . PRO A 1 90 ? -15.473 -12.673 11.556 1.00 89.75 90 PRO A O 1
ATOM 673 N N . LEU A 1 91 ? -14.618 -11.303 9.991 1.00 86.88 91 LEU A N 1
ATOM 674 C CA . LEU A 1 91 ? -14.194 -10.225 10.895 1.00 86.88 91 LEU A CA 1
ATOM 675 C C . LEU A 1 91 ? -15.338 -9.259 11.252 1.00 86.88 91 LEU A C 1
ATOM 677 O O . LEU A 1 91 ? -15.157 -8.423 12.132 1.00 86.88 91 LEU A O 1
ATOM 681 N N . LYS A 1 92 ? -16.511 -9.387 10.613 1.00 88.50 92 LYS A N 1
ATOM 682 C CA . LYS A 1 92 ? -17.681 -8.508 10.790 1.00 88.50 92 LYS A CA 1
ATOM 683 C C . LYS A 1 92 ? -17.378 -7.024 10.530 1.00 88.50 92 LYS A C 1
ATOM 685 O O . LYS A 1 92 ? -18.036 -6.153 11.097 1.00 88.50 92 LYS A O 1
ATOM 690 N N . LEU A 1 93 ? -16.406 -6.737 9.663 1.00 84.88 93 LEU A N 1
ATOM 691 C CA . LEU A 1 93 ? -16.107 -5.373 9.230 1.00 84.88 93 LEU A CA 1
ATOM 692 C C . LEU A 1 93 ? -17.015 -4.975 8.067 1.00 84.88 93 LEU A C 1
ATOM 694 O O . LEU A 1 93 ? -17.238 -5.760 7.146 1.00 84.88 93 LEU A O 1
ATOM 698 N N . LYS A 1 94 ? -17.518 -3.740 8.099 1.00 86.44 94 LYS A N 1
ATOM 699 C CA . LYS A 1 94 ? -18.326 -3.173 7.015 1.00 86.44 94 LYS A CA 1
ATOM 700 C C . LYS A 1 94 ? -17.443 -2.273 6.142 1.00 86.44 94 LYS A C 1
ATOM 702 O O . LYS A 1 94 ? -16.827 -1.362 6.694 1.00 86.44 94 LYS A O 1
ATOM 707 N N . PRO A 1 95 ? -17.363 -2.501 4.819 1.00 87.38 95 PRO A N 1
ATOM 708 C CA . PRO A 1 95 ? -16.636 -1.605 3.927 1.00 87.38 95 PRO A CA 1
ATOM 709 C C . PRO A 1 95 ? -17.316 -0.232 3.874 1.00 87.38 95 PRO A C 1
ATOM 711 O O . PRO A 1 95 ? -18.543 -0.142 3.811 1.00 87.38 95 PRO A O 1
ATOM 714 N N . GLY A 1 96 ? -16.509 0.829 3.903 1.00 87.81 96 GLY A N 1
ATOM 715 C CA . GLY A 1 96 ? -16.965 2.199 3.667 1.00 87.81 96 GLY A CA 1
ATOM 716 C C . GLY A 1 96 ? -16.897 2.564 2.184 1.00 87.81 96 GLY A C 1
ATOM 717 O O . GLY A 1 96 ? -16.367 1.806 1.368 1.00 87.81 96 GLY A O 1
ATOM 718 N N . ILE A 1 97 ? -17.379 3.756 1.822 1.00 88.00 97 ILE A N 1
ATOM 719 C CA . ILE A 1 97 ? -17.275 4.250 0.439 1.00 88.00 97 ILE A CA 1
ATOM 720 C C . ILE A 1 97 ? -15.810 4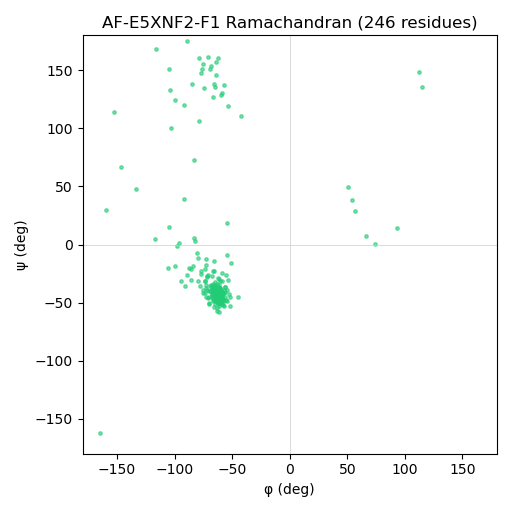.367 -0.005 1.00 88.00 97 ILE A C 1
ATOM 722 O O . ILE A 1 97 ? -15.461 3.945 -1.106 1.00 88.00 97 ILE A O 1
ATOM 726 N N . GLY A 1 98 ? -14.928 4.819 0.892 1.00 87.88 98 GLY A N 1
ATOM 727 C CA . GLY A 1 98 ? -13.490 4.906 0.663 1.00 87.88 98 GLY A CA 1
ATOM 728 C C . GLY A 1 98 ? -12.846 3.553 0.389 1.00 87.88 98 GLY A C 1
ATOM 729 O O . GLY A 1 98 ? -11.918 3.482 -0.406 1.00 87.88 98 GLY A O 1
ATOM 730 N N . THR A 1 99 ? -13.384 2.464 0.945 1.00 90.75 99 THR A N 1
ATOM 731 C CA . THR A 1 99 ? -12.906 1.101 0.679 1.00 90.75 99 THR A CA 1
ATOM 732 C C . THR A 1 99 ? -13.142 0.695 -0.776 1.00 90.75 99 THR A C 1
ATOM 734 O O . THR A 1 99 ? -12.241 0.166 -1.423 1.00 90.75 99 THR A O 1
ATOM 737 N N . VAL A 1 100 ? -14.336 0.963 -1.312 1.00 92.25 100 VAL A N 1
ATOM 738 C CA . VAL A 1 100 ? -14.677 0.638 -2.708 1.00 92.25 100 VAL A CA 1
ATOM 739 C C . VAL A 1 100 ? -13.914 1.549 -3.667 1.00 92.25 100 VAL A C 1
ATOM 741 O O . VAL A 1 100 ? -13.311 1.075 -4.629 1.00 92.25 100 VAL A O 1
ATOM 744 N N . VAL A 1 101 ? -13.887 2.851 -3.372 1.00 93.81 101 VAL A N 1
ATOM 745 C CA . VAL A 1 101 ? -13.174 3.850 -4.177 1.00 93.81 101 VAL A CA 1
ATOM 746 C C . VAL A 1 101 ? -11.666 3.568 -4.198 1.00 93.81 101 VAL A C 1
ATOM 748 O O . VAL A 1 101 ? -11.048 3.705 -5.249 1.00 93.81 101 VAL A O 1
ATOM 751 N N . ASN A 1 102 ? -11.083 3.095 -3.091 1.00 95.19 102 ASN A N 1
ATOM 752 C CA . ASN A 1 102 ? -9.685 2.658 -3.015 1.00 95.19 102 ASN A CA 1
ATOM 753 C C . ASN A 1 102 ? -9.375 1.557 -4.032 1.00 95.19 102 ASN A C 1
ATOM 755 O O . ASN A 1 102 ? -8.473 1.735 -4.849 1.00 95.19 102 ASN A O 1
ATOM 759 N N . VAL A 1 103 ? -10.164 0.478 -4.034 1.00 95.06 103 VAL A N 1
ATOM 760 C CA . VAL A 1 103 ? -9.980 -0.648 -4.962 1.00 95.06 103 VAL A CA 1
ATOM 761 C C . VAL A 1 103 ? -10.045 -0.176 -6.414 1.00 95.06 103 VAL A C 1
ATOM 763 O O . VAL A 1 103 ? -9.176 -0.519 -7.211 1.00 95.06 103 VAL A O 1
ATOM 766 N N . VAL A 1 104 ? -11.052 0.633 -6.754 1.00 97.19 104 VAL A N 1
ATOM 767 C CA . VAL A 1 104 ? -11.279 1.084 -8.133 1.00 97.19 104 VAL A CA 1
ATOM 768 C C . VAL A 1 104 ? -10.202 2.066 -8.595 1.00 97.19 104 VAL A C 1
ATOM 770 O O . VAL A 1 104 ? -9.605 1.861 -9.650 1.00 97.19 104 VAL A O 1
ATOM 773 N N . ILE A 1 105 ? -9.930 3.124 -7.822 1.00 97.94 105 ILE A N 1
ATOM 774 C CA . ILE A 1 105 ? -8.980 4.168 -8.230 1.00 97.94 105 ILE A CA 1
ATOM 775 C C . ILE A 1 105 ? -7.568 3.601 -8.321 1.00 97.94 105 ILE A C 1
ATOM 777 O O . ILE A 1 105 ? -6.899 3.835 -9.324 1.00 97.94 105 ILE A O 1
ATOM 781 N N . ILE A 1 106 ? -7.111 2.838 -7.322 1.00 97.81 106 ILE A N 1
ATOM 782 C CA . ILE A 1 106 ? -5.748 2.291 -7.342 1.00 97.81 106 ILE A CA 1
ATOM 783 C C . ILE A 1 106 ? -5.565 1.369 -8.550 1.00 97.81 106 ILE A C 1
ATOM 785 O O . ILE A 1 106 ? -4.571 1.510 -9.259 1.00 97.81 106 ILE A O 1
ATOM 789 N N . ALA A 1 107 ? -6.533 0.487 -8.827 1.00 97.88 107 ALA A N 1
ATOM 790 C CA . ALA A 1 107 ? -6.484 -0.417 -9.972 1.00 97.88 107 ALA A CA 1
ATOM 791 C C . ALA A 1 107 ? -6.392 0.328 -11.314 1.00 97.88 107 ALA A C 1
ATOM 793 O O . ALA A 1 107 ? -5.561 -0.006 -12.154 1.00 97.88 107 ALA A O 1
ATOM 794 N N . VAL A 1 108 ? -7.204 1.370 -11.510 1.00 98.44 108 VAL A N 1
ATOM 795 C CA . VAL A 1 108 ? -7.167 2.169 -12.745 1.00 98.44 108 VAL A CA 1
ATOM 796 C C . VAL A 1 108 ? -5.856 2.945 -12.860 1.00 98.44 108 VAL A C 1
ATOM 798 O O . VAL A 1 108 ? -5.234 2.969 -13.922 1.00 98.44 108 VAL A O 1
ATOM 801 N N . VAL A 1 109 ? -5.420 3.584 -11.775 1.00 98.62 109 VAL A N 1
ATOM 802 C CA . VAL A 1 109 ? -4.263 4.482 -11.804 1.00 98.62 109 VAL A CA 1
ATOM 803 C C . VAL A 1 109 ? -2.951 3.716 -11.930 1.00 98.62 109 VAL A C 1
ATOM 805 O O . VAL A 1 109 ? -2.054 4.203 -12.615 1.00 98.62 109 VAL A O 1
ATOM 808 N N . VAL A 1 110 ? -2.819 2.522 -11.340 1.00 98.38 110 VAL A N 1
ATOM 809 C CA . VAL A 1 110 ? -1.604 1.715 -11.531 1.00 98.38 110 VAL A CA 1
ATOM 810 C C . VAL A 1 110 ? -1.458 1.282 -12.990 1.00 98.38 110 VAL A C 1
ATOM 812 O O . VAL A 1 110 ? -0.374 1.428 -13.547 1.00 98.38 110 VAL A O 1
ATOM 815 N N . ASP A 1 111 ? -2.536 0.850 -13.653 1.00 98.44 111 ASP A N 1
ATOM 816 C CA . ASP A 1 111 ? -2.483 0.478 -15.072 1.00 98.44 111 ASP A CA 1
ATOM 817 C C . ASP A 1 111 ? -2.229 1.694 -15.968 1.00 98.44 111 ASP A C 1
ATOM 819 O O . ASP A 1 111 ? -1.390 1.628 -16.867 1.00 98.44 111 ASP A O 1
ATOM 823 N N . ALA A 1 112 ? -2.882 2.828 -15.695 1.00 98.38 112 ALA A N 1
ATOM 824 C CA . ALA A 1 112 ? -2.624 4.073 -16.415 1.00 98.38 112 ALA A CA 1
ATOM 825 C C . ALA A 1 112 ? -1.169 4.543 -16.237 1.00 98.38 112 ALA A C 1
ATOM 827 O O . ALA A 1 112 ? -0.508 4.917 -17.205 1.00 98.38 112 ALA A O 1
ATOM 828 N N . GLY A 1 113 ? -0.647 4.478 -15.010 1.00 98.00 113 GLY A N 1
ATOM 829 C CA . GLY A 1 113 ? 0.731 4.826 -14.684 1.00 98.00 113 GLY A CA 1
ATOM 830 C C . GLY A 1 113 ? 1.731 3.894 -15.358 1.00 98.00 113 GLY A C 1
ATOM 831 O O . GLY A 1 113 ? 2.706 4.361 -15.938 1.00 98.00 113 GLY A O 1
ATOM 832 N N . LEU A 1 114 ? 1.477 2.585 -15.360 1.00 97.75 114 LEU A N 1
ATOM 833 C CA . LEU A 1 114 ? 2.302 1.629 -16.090 1.00 97.75 114 LEU A CA 1
ATOM 834 C C . LEU A 1 114 ? 2.223 1.870 -17.599 1.00 97.75 114 LEU A C 1
ATOM 836 O O . LEU A 1 114 ? 3.252 1.808 -18.257 1.00 97.75 114 LEU A O 1
ATOM 840 N N . GLY A 1 115 ? 1.062 2.203 -18.158 1.00 97.12 115 GLY A N 1
ATOM 841 C CA . GLY A 1 115 ? 0.929 2.541 -19.577 1.00 97.12 115 GLY A CA 1
ATOM 842 C C . GLY A 1 115 ? 1.682 3.813 -19.986 1.00 97.12 115 GLY A C 1
ATOM 843 O O . GLY A 1 115 ? 2.213 3.869 -21.092 1.00 97.12 115 GLY A O 1
ATOM 844 N N . ALA A 1 116 ? 1.755 4.811 -19.101 1.00 97.38 116 ALA A N 1
ATOM 845 C CA . ALA A 1 116 ? 2.332 6.124 -19.399 1.00 97.38 116 ALA A CA 1
ATOM 846 C C . ALA A 1 116 ? 3.814 6.278 -19.010 1.00 97.38 116 ALA A C 1
ATOM 848 O O . ALA A 1 116 ? 4.539 7.042 -19.643 1.00 97.38 116 ALA A O 1
ATOM 849 N N . ILE A 1 117 ? 4.270 5.600 -17.953 1.00 96.94 117 ILE A N 1
ATOM 850 C CA . ILE A 1 117 ? 5.635 5.735 -17.431 1.00 96.94 117 ILE A CA 1
ATOM 851 C C . ILE A 1 117 ? 6.524 4.687 -18.088 1.00 96.94 117 ILE A C 1
ATOM 853 O O . ILE A 1 117 ? 6.311 3.484 -17.924 1.00 96.94 117 ILE A O 1
ATOM 857 N N . GLU A 1 118 ? 7.563 5.136 -18.781 1.00 95.25 118 GLU A N 1
ATOM 858 C CA . GLU A 1 118 ? 8.565 4.247 -19.362 1.00 95.25 118 GLU A CA 1
ATOM 859 C C . GLU A 1 118 ? 9.552 3.721 -18.303 1.00 95.25 118 GLU A C 1
ATOM 861 O O . GLU A 1 118 ? 9.885 4.427 -17.343 1.00 95.25 118 GLU A O 1
ATOM 866 N N . PRO A 1 119 ? 10.063 2.484 -18.455 1.00 92.94 119 PRO A N 1
ATOM 867 C CA . PRO A 1 119 ? 11.122 1.973 -17.596 1.00 92.94 119 PRO A CA 1
ATOM 868 C C . PRO A 1 119 ? 12.397 2.837 -17.673 1.00 92.94 119 PRO A C 1
ATOM 870 O O . PRO A 1 119 ? 12.925 3.055 -18.764 1.00 92.94 119 PRO A O 1
ATOM 873 N N . PRO A 1 120 ? 12.957 3.278 -16.535 1.00 93.88 120 PRO A N 1
ATOM 874 C CA . PRO A 1 120 ? 14.206 4.031 -16.507 1.00 93.88 120 PRO A CA 1
ATOM 875 C C . PRO A 1 120 ? 15.403 3.195 -16.991 1.00 93.88 120 PRO A C 1
ATOM 877 O O . PRO A 1 120 ? 15.597 2.045 -16.578 1.00 93.88 120 PRO A O 1
ATOM 880 N N . ALA A 1 121 ? 16.244 3.806 -17.833 1.00 92.19 121 ALA A N 1
ATOM 881 C CA . ALA A 1 121 ? 17.385 3.145 -18.471 1.00 92.19 121 ALA A CA 1
ATOM 882 C C . ALA A 1 121 ? 18.619 3.008 -17.561 1.00 92.19 121 ALA A C 1
ATOM 884 O O . ALA A 1 121 ? 19.377 2.048 -17.692 1.00 92.19 121 ALA A O 1
ATOM 885 N N . SER A 1 122 ? 18.847 3.951 -16.638 1.00 96.31 122 SER A N 1
ATOM 886 C CA . SER A 1 122 ? 20.063 3.981 -15.811 1.00 96.31 122 SER A CA 1
ATOM 887 C C . SER A 1 122 ? 19.810 3.513 -14.371 1.00 96.31 122 SER A C 1
ATOM 889 O O . SER A 1 122 ? 18.730 3.749 -13.825 1.00 96.31 122 SER A O 1
ATOM 891 N N . PRO A 1 123 ? 20.807 2.926 -13.683 1.00 94.69 123 PRO A N 1
ATOM 892 C CA . PRO A 1 123 ? 20.668 2.551 -12.273 1.00 94.69 123 PRO A CA 1
ATOM 893 C C . PRO A 1 123 ? 20.288 3.730 -11.364 1.00 94.69 123 PRO A C 1
ATOM 895 O O . PRO A 1 123 ? 19.486 3.579 -10.446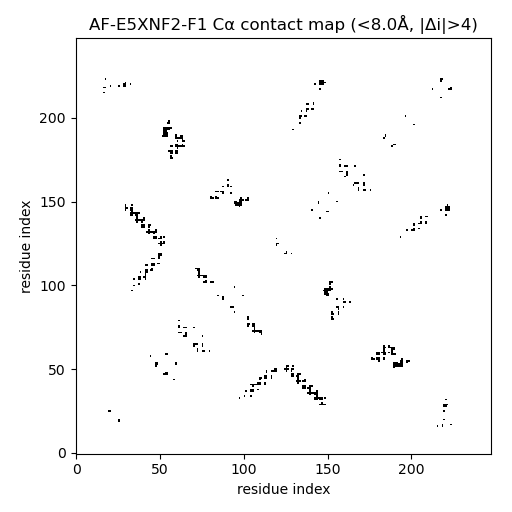 1.00 94.69 123 PRO A O 1
ATOM 898 N N . MET A 1 124 ? 20.814 4.925 -11.650 1.00 96.31 124 MET A N 1
ATOM 899 C CA . MET A 1 124 ? 20.515 6.130 -10.874 1.00 96.31 124 MET A CA 1
ATOM 900 C C . MET A 1 124 ? 19.069 6.603 -11.066 1.00 96.31 124 MET A C 1
ATOM 902 O O . MET A 1 124 ? 18.416 6.972 -10.094 1.00 96.31 124 MET A O 1
ATOM 906 N N . SER A 1 125 ? 18.536 6.540 -12.291 1.00 96.19 125 SER A N 1
ATOM 907 C CA . SER A 1 125 ? 17.127 6.878 -12.548 1.00 96.19 125 SER A CA 1
ATOM 908 C C . SER A 1 125 ? 16.168 5.852 -11.941 1.00 96.19 125 SER A C 1
ATOM 910 O O . SER A 1 125 ? 15.144 6.241 -11.389 1.00 96.19 125 SER A O 1
ATOM 912 N N . ARG A 1 126 ? 16.532 4.562 -11.928 1.00 97.38 126 ARG A N 1
ATOM 913 C CA . ARG A 1 126 ? 15.808 3.517 -11.181 1.00 97.38 126 ARG A CA 1
ATOM 914 C C . ARG A 1 126 ? 15.754 3.812 -9.685 1.00 97.38 126 ARG A C 1
ATOM 916 O O . ARG A 1 126 ? 14.682 3.756 -9.093 1.00 97.38 126 ARG A O 1
ATOM 923 N N . ALA A 1 127 ? 16.890 4.164 -9.082 1.00 97.50 127 ALA A N 1
ATOM 924 C CA . ALA A 1 127 ? 16.951 4.513 -7.666 1.00 97.50 127 ALA A CA 1
ATOM 925 C C . ALA A 1 127 ? 16.116 5.765 -7.350 1.00 97.50 127 ALA A C 1
ATOM 927 O O . ALA A 1 127 ? 15.336 5.755 -6.402 1.00 97.50 127 ALA A O 1
ATOM 928 N N . ALA A 1 128 ? 16.217 6.813 -8.173 1.00 97.12 128 ALA A N 1
ATOM 929 C CA . ALA A 1 128 ? 15.408 8.021 -8.022 1.00 97.12 128 ALA A CA 1
ATOM 930 C C . ALA A 1 128 ? 13.905 7.727 -8.155 1.00 97.12 128 ALA A C 1
ATOM 932 O O . ALA A 1 128 ? 13.112 8.227 -7.362 1.00 97.12 128 ALA A O 1
ATOM 933 N N . MET A 1 129 ? 13.516 6.878 -9.110 1.00 97.75 129 MET A N 1
ATOM 934 C CA . MET A 1 129 ? 12.125 6.475 -9.315 1.00 97.75 129 MET A CA 1
ATOM 935 C C . MET A 1 129 ? 11.588 5.645 -8.142 1.00 97.75 129 MET A C 1
ATOM 937 O O . MET A 1 129 ? 10.479 5.900 -7.682 1.00 97.75 129 MET A O 1
ATOM 941 N N . LEU A 1 130 ? 12.384 4.713 -7.606 1.00 97.94 130 LEU A N 1
ATOM 942 C CA . LEU A 1 130 ? 12.039 3.948 -6.404 1.00 97.94 130 LEU A CA 1
ATOM 943 C C . LEU A 1 130 ? 11.852 4.869 -5.190 1.00 97.94 130 LEU A C 1
ATOM 945 O O . LEU A 1 130 ? 10.841 4.773 -4.502 1.00 97.94 130 LEU A O 1
ATOM 949 N N . LEU A 1 131 ? 12.814 5.757 -4.919 1.00 97.94 131 LEU A N 1
ATOM 950 C CA . LEU A 1 131 ? 12.764 6.659 -3.764 1.00 97.94 131 LEU A CA 1
ATOM 951 C C . LEU A 1 131 ? 11.634 7.687 -3.893 1.00 97.94 131 LEU A C 1
ATOM 953 O O . LEU A 1 131 ? 10.942 7.962 -2.914 1.00 97.94 131 LEU A O 1
ATOM 957 N N . GLY A 1 132 ? 11.416 8.215 -5.099 1.00 97.81 132 GLY A N 1
ATOM 958 C CA . GLY A 1 132 ? 10.295 9.098 -5.408 1.00 97.81 132 GLY A CA 1
ATOM 959 C C . GLY A 1 132 ? 8.952 8.392 -5.246 1.00 97.81 132 GLY A C 1
ATOM 960 O O . GLY A 1 132 ? 8.062 8.931 -4.594 1.00 97.81 132 GLY A O 1
ATOM 961 N N . GLY A 1 133 ? 8.828 7.162 -5.755 1.00 98.06 133 GLY A N 1
ATOM 962 C CA . GLY A 1 133 ? 7.655 6.312 -5.555 1.00 98.06 133 GLY A CA 1
ATOM 963 C C . GLY A 1 133 ? 7.393 6.046 -4.074 1.00 98.06 133 GLY A C 1
ATOM 964 O O . GLY A 1 133 ? 6.293 6.283 -3.597 1.00 98.06 133 GLY A O 1
ATOM 965 N N . LEU A 1 134 ? 8.414 5.670 -3.306 1.00 98.00 134 LEU A N 1
ATOM 966 C CA . LEU A 1 134 ? 8.291 5.438 -1.867 1.00 98.00 134 LEU A CA 1
ATOM 967 C C . LEU A 1 134 ? 7.845 6.696 -1.095 1.00 98.00 134 LEU A C 1
ATOM 969 O O . LEU A 1 134 ? 6.957 6.621 -0.245 1.00 98.00 134 LEU A O 1
ATOM 973 N N . ALA A 1 135 ? 8.432 7.858 -1.391 1.00 97.81 135 ALA A N 1
ATOM 974 C CA . ALA A 1 135 ? 8.037 9.123 -0.771 1.00 97.81 135 ALA A CA 1
ATOM 975 C C . ALA A 1 135 ? 6.595 9.512 -1.141 1.00 97.81 135 ALA A C 1
ATOM 977 O O . ALA A 1 135 ? 5.822 9.941 -0.280 1.00 97.81 135 ALA A O 1
ATOM 978 N N . LEU A 1 136 ? 6.216 9.308 -2.406 1.00 97.81 136 LEU A N 1
ATOM 979 C CA . LEU A 1 136 ? 4.859 9.527 -2.891 1.00 97.81 136 LEU A CA 1
ATOM 980 C C . LEU A 1 136 ? 3.861 8.589 -2.207 1.00 97.81 136 LEU A C 1
ATOM 982 O O . LEU A 1 136 ? 2.791 9.035 -1.807 1.00 97.81 136 LEU A O 1
ATOM 986 N N . ASN A 1 137 ? 4.230 7.322 -2.014 1.00 97.75 137 ASN A N 1
ATOM 987 C CA . ASN A 1 137 ? 3.418 6.329 -1.319 1.00 97.75 137 ASN A CA 1
ATOM 988 C C . ASN A 1 137 ? 3.170 6.731 0.143 1.00 97.75 137 ASN A C 1
ATOM 990 O O . ASN A 1 137 ? 2.041 6.652 0.631 1.00 97.75 137 ASN A O 1
ATOM 994 N N . ALA A 1 138 ? 4.196 7.243 0.832 1.00 95.75 138 ALA A N 1
ATOM 995 C CA . ALA A 1 138 ? 4.052 7.765 2.188 1.00 95.75 138 ALA A CA 1
ATOM 996 C C . ALA A 1 138 ? 3.093 8.970 2.242 1.00 95.75 138 ALA A C 1
ATOM 998 O O . ALA A 1 138 ? 2.201 9.011 3.092 1.00 95.75 138 ALA A O 1
ATOM 999 N N . ALA A 1 139 ? 3.235 9.921 1.312 1.00 95.00 139 ALA A N 1
ATOM 1000 C CA . ALA A 1 139 ? 2.348 11.080 1.202 1.00 95.00 139 ALA A CA 1
ATOM 1001 C C . ALA A 1 139 ? 0.894 10.677 0.907 1.00 95.00 139 ALA A C 1
ATOM 1003 O O . ALA A 1 139 ? -0.034 11.119 1.587 1.00 95.00 139 ALA A O 1
ATOM 1004 N N . ALA A 1 140 ? 0.712 9.781 -0.062 1.00 94.81 140 ALA A N 1
ATOM 1005 C CA . ALA A 1 140 ? -0.567 9.197 -0.433 1.00 94.81 140 ALA A CA 1
ATOM 1006 C C . ALA A 1 140 ? -1.249 8.512 0.755 1.00 94.81 140 ALA A C 1
ATOM 1008 O O . ALA A 1 140 ? -2.434 8.733 0.997 1.00 94.81 140 ALA A O 1
ATOM 1009 N N . THR A 1 141 ? -0.486 7.732 1.528 1.00 90.88 141 THR A N 1
ATOM 1010 C CA . THR A 1 141 ? -0.974 7.015 2.712 1.00 90.88 141 THR A CA 1
ATOM 1011 C C . THR A 1 141 ? -1.552 7.966 3.755 1.00 90.88 141 THR A C 1
ATOM 1013 O O . THR A 1 141 ? -2.649 7.734 4.258 1.00 90.88 141 THR A O 1
ATOM 1016 N N . VAL A 1 142 ? -0.862 9.072 4.046 1.00 90.38 142 VAL A N 1
ATOM 1017 C CA . VAL A 1 142 ? -1.349 10.072 5.009 1.00 90.38 142 VAL A CA 1
ATOM 1018 C C . VAL A 1 142 ? -2.632 10.753 4.530 1.00 90.38 142 VAL A C 1
ATOM 1020 O O . VAL A 1 142 ? -3.528 10.986 5.343 1.00 90.38 142 VAL A O 1
ATOM 1023 N N . LEU A 1 143 ? -2.735 11.049 3.230 1.00 89.50 143 LEU A N 1
ATOM 1024 C CA . LEU A 1 143 ? -3.908 11.697 2.639 1.00 89.50 143 LEU A CA 1
ATOM 1025 C C . LEU A 1 143 ? -5.129 10.774 2.601 1.00 89.50 143 LEU A C 1
ATOM 1027 O O . LEU A 1 143 ? -6.195 11.170 3.068 1.00 89.50 143 LEU A O 1
ATOM 1031 N N . TYR A 1 144 ? -4.982 9.549 2.081 1.00 89.12 144 TYR A N 1
ATOM 1032 C CA . TYR A 1 144 ? -6.128 8.659 1.893 1.00 89.12 144 TYR A CA 1
ATOM 1033 C C . TYR A 1 144 ? -6.640 8.106 3.230 1.00 89.12 144 TYR A C 1
ATOM 1035 O O . TYR A 1 144 ? -7.849 8.129 3.456 1.00 89.12 144 TYR A O 1
ATOM 1043 N N . ILE A 1 145 ? -5.753 7.645 4.132 1.00 84.56 145 ILE A N 1
ATOM 1044 C CA . ILE A 1 145 ? -6.171 7.181 5.471 1.00 84.56 145 ILE A CA 1
ATOM 1045 C C . ILE A 1 145 ? -6.784 8.356 6.217 1.00 84.56 145 ILE A C 1
ATOM 1047 O O . ILE A 1 145 ? -7.834 8.227 6.841 1.00 84.56 145 ILE A O 1
ATOM 1051 N N . GLY A 1 146 ? -6.151 9.521 6.079 1.00 82.12 146 GLY A N 1
ATOM 1052 C CA . GLY A 1 146 ? -6.618 10.756 6.670 1.00 82.12 146 GLY A CA 1
ATOM 1053 C C . GLY A 1 146 ? -8.007 11.167 6.234 1.00 82.12 146 GLY A C 1
ATOM 1054 O O . GLY A 1 146 ? -8.652 11.862 6.996 1.00 82.12 146 GLY A O 1
ATOM 1055 N N . ALA A 1 147 ? -8.516 10.756 5.072 1.00 84.25 147 ALA A N 1
ATOM 1056 C CA . ALA A 1 147 ? -9.882 11.086 4.673 1.00 84.25 147 ALA A CA 1
ATOM 1057 C C . ALA A 1 147 ? -10.945 10.436 5.583 1.00 84.25 147 ALA A C 1
ATOM 1059 O O . ALA A 1 147 ? -12.057 10.959 5.675 1.00 84.25 147 ALA A O 1
ATOM 1060 N N . ASP A 1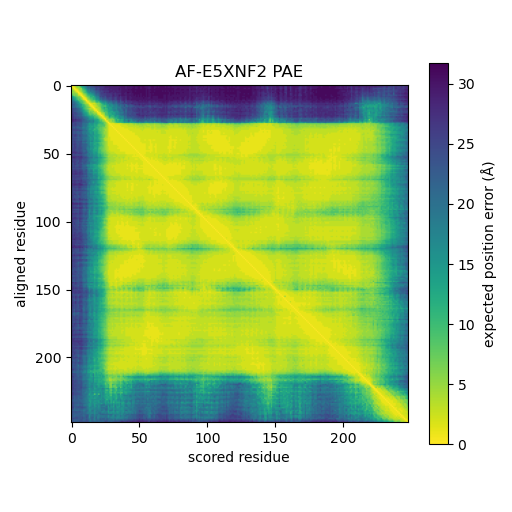 148 ? -10.612 9.346 6.287 1.00 82.06 148 ASP A N 1
ATOM 1061 C CA . ASP A 1 148 ? -11.491 8.632 7.229 1.00 82.06 148 ASP A CA 1
ATOM 1062 C C . ASP A 1 148 ? -12.842 8.209 6.611 1.00 82.06 148 ASP A C 1
ATOM 1064 O O . ASP A 1 148 ? -13.907 8.323 7.207 1.00 82.06 148 ASP A O 1
ATOM 1068 N N . MET A 1 149 ? -12.827 7.775 5.348 1.00 81.56 149 MET A N 1
ATOM 1069 C CA . MET A 1 149 ? -14.037 7.361 4.608 1.00 81.56 149 MET A CA 1
ATOM 1070 C C . MET A 1 149 ? -14.160 5.837 4.468 1.00 81.56 149 MET A C 1
ATOM 1072 O O . MET A 1 149 ? -14.934 5.329 3.652 1.00 81.56 149 MET A O 1
ATOM 1076 N N . GLY A 1 150 ? -13.388 5.099 5.264 1.00 80.88 150 GLY A N 1
ATOM 1077 C CA . GLY A 1 150 ? -13.227 3.651 5.184 1.00 80.88 150 GLY A CA 1
ATOM 1078 C C . GLY A 1 150 ? -11.803 3.263 4.792 1.00 80.88 150 GLY A C 1
ATOM 1079 O O . GLY A 1 150 ? -11.211 3.840 3.881 1.00 80.88 150 GLY A O 1
ATOM 1080 N N . ALA A 1 151 ? -11.259 2.269 5.491 1.00 80.31 151 ALA A N 1
ATOM 1081 C CA . ALA A 1 151 ? -9.923 1.742 5.240 1.00 80.31 151 ALA A CA 1
ATOM 1082 C C . ALA A 1 151 ? -9.859 0.980 3.903 1.00 80.31 151 ALA A C 1
ATOM 1084 O O . ALA A 1 151 ? -10.851 0.375 3.481 1.00 80.31 151 ALA A O 1
ATOM 1085 N N . GLY A 1 152 ? -8.687 0.963 3.261 1.00 88.38 152 GLY A N 1
ATOM 1086 C CA . GLY A 1 152 ? -8.432 0.064 2.134 1.00 88.38 152 GLY A CA 1
ATOM 1087 C C . GLY A 1 152 ? -8.522 -1.409 2.568 1.00 88.38 152 GLY A C 1
ATOM 1088 O O . GLY A 1 152 ? -8.397 -1.697 3.764 1.00 88.38 152 GLY A O 1
ATOM 1089 N N . PRO A 1 153 ? -8.720 -2.367 1.638 1.00 91.06 153 PRO A N 1
ATOM 1090 C CA . PRO A 1 153 ? -8.870 -3.786 1.979 1.00 91.06 153 PRO A CA 1
ATOM 1091 C C . PRO A 1 153 ? -7.746 -4.326 2.880 1.00 91.06 153 PRO A C 1
ATOM 1093 O O . PRO A 1 153 ? -8.011 -4.980 3.891 1.00 91.06 153 PRO A O 1
ATOM 1096 N N . ARG A 1 154 ? -6.488 -3.997 2.554 1.00 92.25 154 ARG A N 1
ATOM 1097 C CA . ARG A 1 154 ? -5.296 -4.351 3.344 1.00 92.25 154 ARG A CA 1
ATOM 1098 C C . ARG A 1 154 ? -5.367 -3.790 4.762 1.00 92.25 154 ARG A C 1
ATOM 1100 O O . ARG A 1 154 ? -5.147 -4.517 5.730 1.00 92.25 154 ARG A O 1
ATOM 1107 N N . ASP A 1 155 ? -5.644 -2.499 4.884 1.00 87.44 155 ASP A N 1
ATOM 1108 C CA . ASP A 1 155 ? -5.581 -1.792 6.161 1.00 87.44 155 ASP A CA 1
ATOM 1109 C C . ASP A 1 155 ? -6.710 -2.233 7.085 1.00 87.44 155 ASP A C 1
ATOM 1111 O O . ASP A 1 155 ? -6.475 -2.485 8.266 1.00 87.44 155 ASP A O 1
ATOM 1115 N N . GLY A 1 156 ? -7.915 -2.434 6.547 1.00 87.06 156 GLY A N 1
ATOM 1116 C CA . GLY A 1 156 ? -9.009 -2.975 7.344 1.00 87.06 156 GLY A CA 1
ATOM 1117 C C . GLY A 1 156 ? -8.836 -4.458 7.687 1.00 87.06 156 GLY A C 1
ATOM 1118 O O . GLY A 1 156 ? -9.256 -4.874 8.762 1.00 87.06 156 GLY A O 1
ATOM 1119 N N . LEU A 1 157 ? -8.128 -5.256 6.872 1.00 91.50 157 LEU A N 1
ATOM 1120 C CA . LEU A 1 157 ? -7.748 -6.619 7.271 1.00 91.50 157 LEU A CA 1
ATOM 1121 C C . LEU A 1 157 ? -6.845 -6.582 8.513 1.00 91.50 157 LEU A C 1
ATOM 1123 O O . LEU A 1 157 ? -7.069 -7.331 9.466 1.00 91.50 157 LEU A O 1
ATOM 1127 N N . MET A 1 158 ? -5.855 -5.685 8.522 1.00 90.50 158 MET A N 1
ATOM 1128 C CA . MET A 1 158 ? -4.970 -5.480 9.668 1.00 90.50 158 MET A CA 1
ATOM 1129 C C . MET A 1 158 ? -5.756 -5.031 10.906 1.00 90.50 158 MET A C 1
ATOM 1131 O O . MET A 1 158 ? -5.634 -5.663 11.957 1.00 90.50 158 MET A O 1
ATOM 1135 N N . THR A 1 159 ? -6.570 -3.974 10.809 1.00 86.94 159 THR A N 1
ATOM 1136 C CA . THR A 1 159 ? -7.319 -3.459 11.969 1.00 86.94 159 THR A CA 1
ATOM 1137 C C . THR A 1 159 ? -8.360 -4.459 12.468 1.00 86.94 159 THR A C 1
ATOM 1139 O O . THR A 1 159 ? -8.491 -4.643 13.677 1.00 86.94 159 THR A O 1
ATOM 1142 N N . GLY A 1 160 ? -9.032 -5.185 11.571 1.00 88.81 160 GLY A N 1
ATOM 1143 C CA . GLY A 1 160 ? -9.976 -6.245 11.925 1.00 88.81 160 GLY A CA 1
ATOM 1144 C C . GLY A 1 160 ? -9.327 -7.415 12.651 1.00 88.81 160 GLY A C 1
ATOM 1145 O O . GLY A 1 160 ? -9.874 -7.913 13.635 1.00 88.81 160 GLY A O 1
ATOM 1146 N N . LEU A 1 161 ? -8.141 -7.843 12.214 1.00 90.75 161 LEU A N 1
ATOM 1147 C CA . LEU A 1 161 ? -7.388 -8.893 12.899 1.00 90.75 161 LEU A CA 1
ATOM 1148 C C . LEU A 1 161 ? -6.884 -8.433 14.269 1.00 90.75 161 LEU A C 1
ATOM 1150 O O . LEU A 1 161 ? -6.957 -9.210 15.221 1.00 90.75 161 LEU A O 1
ATOM 1154 N N . VAL A 1 162 ? -6.433 -7.184 14.404 1.00 90.62 162 VAL A N 1
ATOM 1155 C CA . VAL A 1 162 ? -6.070 -6.603 15.709 1.00 90.62 162 VAL A CA 1
ATOM 1156 C C . VAL A 1 162 ? -7.283 -6.585 16.639 1.00 90.62 162 VAL A C 1
ATOM 1158 O O . VAL A 1 162 ? -7.206 -7.132 17.737 1.00 90.62 162 VAL A O 1
ATOM 1161 N N . ALA A 1 163 ? -8.421 -6.057 16.182 1.00 87.44 163 ALA A N 1
ATOM 1162 C CA . ALA A 1 163 ? -9.648 -5.983 16.974 1.00 87.44 163 ALA A CA 1
ATOM 1163 C C . ALA A 1 163 ? -10.159 -7.369 17.398 1.00 87.44 163 ALA A C 1
ATOM 1165 O O . ALA A 1 163 ? -10.628 -7.547 18.519 1.00 87.44 163 ALA A O 1
ATOM 1166 N N . ARG A 1 164 ? -10.041 -8.373 16.522 1.00 90.88 164 ARG A N 1
ATOM 1167 C CA . ARG A 1 164 ? -10.506 -9.737 16.803 1.00 90.88 164 ARG A CA 1
ATOM 1168 C C . ARG A 1 164 ? -9.559 -10.536 17.698 1.00 90.88 164 ARG A C 1
ATOM 1170 O O . ARG A 1 164 ? -10.026 -11.377 18.459 1.00 90.88 164 ARG A O 1
ATOM 1177 N N . THR A 1 165 ? -8.247 -10.346 17.563 1.00 91.31 165 THR A N 1
ATOM 1178 C CA . THR A 1 165 ? -7.243 -11.171 18.265 1.00 91.31 165 THR A CA 1
ATOM 1179 C C . THR A 1 165 ? -6.665 -10.512 19.513 1.00 91.31 165 THR A C 1
ATOM 1181 O O . THR A 1 165 ? -6.045 -11.206 20.314 1.00 91.31 165 THR A O 1
ATOM 1184 N N . GLY A 1 166 ? -6.799 -9.190 19.662 1.00 89.94 166 GLY A N 1
ATOM 1185 C CA . GLY A 1 166 ? -6.153 -8.412 20.724 1.00 89.94 166 GLY A CA 1
ATOM 1186 C C . GLY A 1 166 ? -4.623 -8.357 20.619 1.00 89.94 166 GLY A C 1
ATOM 1187 O O . GLY A 1 166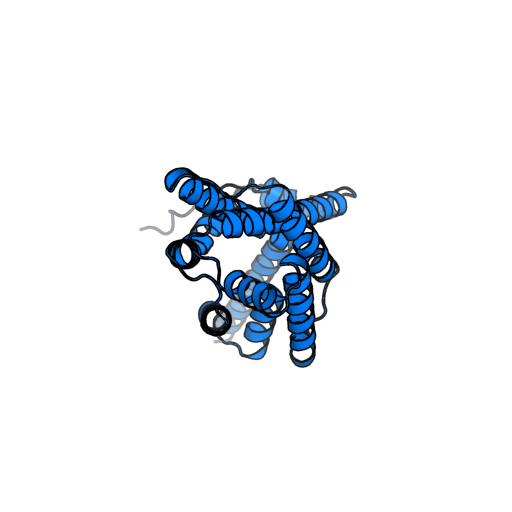 ? -3.959 -7.874 21.533 1.00 89.94 166 GLY A O 1
ATOM 1188 N N . ARG A 1 167 ? -4.035 -8.871 19.530 1.00 92.88 167 ARG A N 1
ATOM 1189 C CA . ARG A 1 167 ? -2.581 -8.883 19.323 1.00 92.88 167 ARG A CA 1
ATOM 1190 C C . ARG A 1 167 ? -2.071 -7.497 18.925 1.00 92.88 167 ARG A C 1
ATOM 1192 O O . ARG A 1 167 ? -2.794 -6.741 18.277 1.00 92.88 167 ARG A O 1
ATOM 1199 N N . PRO A 1 168 ? -0.811 -7.164 19.255 1.00 90.44 168 PRO A N 1
ATOM 1200 C CA . PRO A 1 168 ? -0.262 -5.858 18.924 1.00 90.44 168 PRO A CA 1
ATOM 1201 C C . PRO A 1 168 ? -0.167 -5.659 17.405 1.00 90.44 168 PRO A C 1
ATOM 1203 O O . PRO A 1 168 ? 0.131 -6.594 16.657 1.00 90.44 168 PRO A O 1
ATOM 1206 N N . VAL A 1 169 ? -0.370 -4.413 16.960 1.00 85.19 169 VAL A N 1
ATOM 1207 C CA . VAL A 1 169 ? -0.407 -4.020 15.538 1.00 85.19 169 VAL A CA 1
ATOM 1208 C C . VAL A 1 169 ? 0.828 -4.495 14.775 1.00 85.19 169 VAL A C 1
ATOM 1210 O O . VAL A 1 169 ? 0.692 -5.020 13.674 1.00 85.19 169 VAL A O 1
ATOM 1213 N N . TRP A 1 170 ? 2.023 -4.362 15.362 1.00 87.38 170 TRP A N 1
ATOM 1214 C CA . TRP A 1 170 ? 3.271 -4.771 14.712 1.00 87.38 170 TRP A CA 1
ATOM 1215 C C . TRP A 1 170 ? 3.280 -6.267 14.376 1.00 87.38 170 TRP A C 1
ATOM 1217 O O . TRP A 1 170 ? 3.706 -6.640 13.291 1.00 87.38 170 TRP A O 1
ATOM 1227 N N . LEU A 1 171 ? 2.757 -7.124 15.259 1.00 91.81 171 LEU A N 1
ATOM 1228 C CA . LEU A 1 171 ? 2.755 -8.572 15.052 1.00 91.81 171 LEU A CA 1
ATOM 1229 C C . LEU A 1 171 ? 1.778 -8.961 13.942 1.00 91.81 171 LEU A C 1
ATOM 1231 O O . LEU A 1 171 ? 2.125 -9.738 13.054 1.00 91.81 171 LEU A O 1
ATOM 1235 N N . VAL A 1 172 ? 0.567 -8.396 13.972 1.00 92.19 172 VAL A N 1
ATOM 1236 C CA . VAL A 1 172 ? -0.448 -8.632 12.937 1.00 92.19 172 VAL A CA 1
ATOM 1237 C C . VAL A 1 172 ? 0.058 -8.137 11.585 1.00 92.19 172 VAL A C 1
ATOM 1239 O O . VAL A 1 172 ? 0.075 -8.907 10.627 1.00 92.19 172 VAL A O 1
ATOM 1242 N N . ARG A 1 173 ? 0.558 -6.900 11.517 1.00 91.25 173 ARG A N 1
ATOM 1243 C CA . ARG A 1 173 ? 1.108 -6.317 10.293 1.00 91.25 173 ARG A CA 1
ATOM 1244 C C . ARG A 1 173 ? 2.256 -7.147 9.722 1.00 91.25 173 ARG A C 1
ATOM 1246 O O . ARG A 1 173 ? 2.182 -7.529 8.560 1.00 91.25 173 ARG A O 1
ATOM 1253 N N . THR A 1 174 ? 3.265 -7.474 10.531 1.00 91.88 174 THR A N 1
ATOM 1254 C CA . THR A 1 174 ? 4.422 -8.263 10.081 1.00 91.88 174 THR A CA 1
ATOM 1255 C C . THR A 1 174 ? 4.006 -9.655 9.615 1.00 91.88 174 THR A C 1
ATOM 1257 O O . THR A 1 174 ? 4.549 -10.149 8.633 1.00 91.88 174 THR A O 1
ATOM 1260 N N . SER A 1 175 ? 3.019 -10.284 10.263 1.00 95.56 175 SER A N 1
ATOM 1261 C CA . SER A 1 175 ? 2.514 -11.592 9.829 1.00 95.56 175 SER A CA 1
ATOM 1262 C C . SER A 1 175 ? 1.823 -11.533 8.462 1.00 95.56 175 SER A C 1
ATOM 1264 O O . SER A 1 175 ? 2.110 -12.364 7.602 1.00 95.56 175 SER A O 1
ATOM 1266 N N . ILE A 1 176 ? 0.971 -10.530 8.229 1.00 95.06 176 ILE A N 1
ATOM 1267 C CA . ILE A 1 176 ? 0.284 -10.325 6.947 1.00 95.06 176 ILE A CA 1
ATOM 1268 C C . ILE A 1 176 ? 1.296 -9.986 5.852 1.00 95.06 176 ILE A C 1
ATOM 1270 O O . ILE A 1 176 ? 1.336 -10.659 4.826 1.00 95.06 176 ILE A O 1
ATOM 1274 N N . GLU A 1 177 ? 2.130 -8.969 6.079 1.00 95.19 177 GLU A N 1
ATOM 1275 C CA . GLU A 1 177 ? 3.141 -8.523 5.118 1.00 95.19 177 GLU A CA 1
ATOM 1276 C C . GLU A 1 177 ? 4.144 -9.637 4.810 1.00 95.19 177 GLU A C 1
ATOM 1278 O O . GLU A 1 177 ? 4.422 -9.892 3.645 1.00 95.19 177 GLU A O 1
ATOM 1283 N N . GLY A 1 178 ? 4.621 -10.359 5.826 1.00 96.62 178 GLY A N 1
ATOM 1284 C CA . GLY A 1 178 ? 5.508 -11.504 5.646 1.00 96.62 178 GLY A CA 1
ATOM 1285 C C . GLY A 1 178 ? 4.858 -12.620 4.832 1.00 96.62 178 GLY A C 1
ATOM 1286 O O . GLY A 1 178 ? 5.462 -13.105 3.884 1.00 96.62 178 GLY A O 1
ATOM 1287 N N . THR A 1 179 ? 3.606 -12.978 5.135 1.00 97.19 179 THR A N 1
ATOM 1288 C CA . THR A 1 179 ? 2.883 -14.031 4.400 1.00 97.19 179 THR A CA 1
ATOM 1289 C C . THR A 1 179 ? 2.694 -13.654 2.935 1.00 97.19 179 THR A C 1
ATOM 1291 O O . THR A 1 179 ? 3.026 -14.438 2.050 1.00 97.19 179 THR A O 1
ATOM 1294 N N . VAL A 1 180 ? 2.187 -12.449 2.667 1.00 97.12 180 VAL A N 1
ATOM 1295 C CA . VAL A 1 180 ? 1.927 -11.972 1.303 1.00 97.12 180 VAL A CA 1
ATOM 1296 C C . VAL A 1 180 ? 3.230 -11.848 0.512 1.00 97.12 180 VAL A C 1
ATOM 1298 O O . VAL A 1 180 ? 3.288 -12.315 -0.624 1.00 97.12 180 VAL A O 1
ATOM 1301 N N . LEU A 1 181 ? 4.293 -11.314 1.126 1.00 97.81 181 LEU A N 1
ATOM 1302 C CA . LEU A 1 181 ? 5.622 -11.241 0.519 1.00 97.81 181 LEU A CA 1
ATOM 1303 C C . LEU A 1 181 ? 6.162 -12.634 0.185 1.00 97.81 181 LEU A C 1
ATOM 1305 O O . LEU A 1 181 ? 6.623 -12.852 -0.931 1.00 97.81 181 LEU A O 1
ATOM 1309 N N . THR A 1 182 ? 6.108 -13.579 1.129 1.00 98.12 182 THR A N 1
ATOM 1310 C CA . THR A 1 182 ? 6.595 -14.947 0.914 1.00 98.12 182 THR A CA 1
ATOM 1311 C C . THR A 1 182 ? 5.813 -15.640 -0.195 1.00 98.12 182 THR A C 1
ATOM 1313 O O . THR A 1 182 ? 6.426 -16.213 -1.090 1.00 98.12 182 THR A O 1
ATOM 1316 N N . VAL A 1 183 ? 4.480 -15.561 -0.182 1.00 98.12 183 VAL A N 1
ATOM 1317 C CA . VAL A 1 183 ? 3.643 -16.160 -1.231 1.00 98.12 183 VAL A CA 1
ATOM 1318 C C . VAL A 1 183 ? 3.942 -15.519 -2.584 1.00 98.12 183 VAL A C 1
ATOM 1320 O O . VAL A 1 183 ? 4.218 -16.234 -3.541 1.00 98.12 183 VAL A O 1
ATOM 1323 N N . GLY A 1 184 ? 3.956 -14.187 -2.668 1.00 98.00 184 GLY A N 1
ATOM 1324 C CA . GLY A 1 184 ? 4.269 -13.479 -3.906 1.00 98.00 184 GLY A CA 1
ATOM 1325 C C . GLY A 1 184 ? 5.658 -13.824 -4.443 1.00 98.00 184 GLY A C 1
ATOM 1326 O O . GLY A 1 184 ? 5.817 -14.063 -5.637 1.00 98.00 184 GLY A O 1
ATOM 1327 N N . TRP A 1 185 ? 6.659 -13.922 -3.568 1.00 97.94 185 TRP A N 1
ATOM 1328 C CA . TRP A 1 185 ? 8.022 -14.270 -3.959 1.00 97.94 185 TRP A CA 1
ATOM 1329 C C . TRP A 1 185 ? 8.132 -15.705 -4.482 1.00 97.94 185 TRP A C 1
ATOM 1331 O O . TRP A 1 185 ? 8.726 -15.924 -5.536 1.00 97.94 185 TRP A O 1
ATOM 1341 N N . LEU A 1 186 ? 7.504 -16.673 -3.805 1.00 98.00 186 LEU A N 1
ATOM 1342 C CA . LEU A 1 186 ? 7.445 -18.066 -4.268 1.00 98.00 186 LEU A CA 1
ATOM 1343 C C . LEU A 1 186 ? 6.708 -18.205 -5.608 1.00 98.00 186 LEU A C 1
ATOM 1345 O O . LEU A 1 186 ? 7.019 -19.096 -6.394 1.00 98.00 186 LEU A O 1
ATOM 1349 N N . LEU A 1 187 ? 5.762 -17.307 -5.882 1.00 97.25 187 LEU A N 1
ATOM 1350 C CA . LEU A 1 187 ? 5.045 -17.203 -7.151 1.00 97.25 187 LEU A CA 1
ATOM 1351 C C . LEU A 1 187 ? 5.825 -16.419 -8.232 1.00 97.25 187 LEU A C 1
ATOM 1353 O O . LEU A 1 187 ? 5.314 -16.235 -9.336 1.00 97.25 187 LEU A O 1
ATOM 1357 N N . GLY A 1 188 ? 7.058 -15.982 -7.958 1.00 95.81 188 GLY A N 1
ATOM 1358 C CA . GLY A 1 188 ? 7.937 -15.325 -8.933 1.00 95.81 188 GLY A CA 1
ATOM 1359 C C . GLY A 1 188 ? 7.871 -13.794 -8.950 1.00 95.81 188 GLY A C 1
ATOM 1360 O O . GLY A 1 188 ? 8.356 -13.177 -9.895 1.00 95.81 188 GLY A O 1
ATOM 1361 N N . GLY A 1 189 ? 7.282 -13.168 -7.930 1.00 96.69 189 GLY A N 1
ATOM 1362 C CA . GLY A 1 189 ? 7.284 -11.714 -7.764 1.00 96.69 189 GLY A CA 1
ATOM 1363 C C . GLY A 1 189 ? 8.674 -11.148 -7.444 1.00 96.69 189 GLY A C 1
ATOM 1364 O O . GLY A 1 189 ? 9.527 -11.819 -6.856 1.00 96.69 189 GLY A O 1
ATOM 1365 N N . SER A 1 190 ? 8.904 -9.884 -7.807 1.00 95.81 190 SER A N 1
ATOM 1366 C CA . SER A 1 190 ? 10.221 -9.242 -7.700 1.00 95.81 190 SER A CA 1
ATOM 1367 C C . SER A 1 190 ? 10.542 -8.794 -6.276 1.00 95.81 190 SER A C 1
ATOM 1369 O O . SER A 1 190 ? 10.067 -7.757 -5.808 1.00 95.81 190 SER A O 1
ATOM 1371 N N . VAL A 1 191 ? 11.440 -9.524 -5.619 1.00 97.50 191 VAL A N 1
ATOM 1372 C CA . VAL A 1 191 ? 12.043 -9.133 -4.339 1.00 97.50 191 VAL A CA 1
ATOM 1373 C C . VAL A 1 191 ? 13.463 -8.631 -4.575 1.00 97.50 191 VAL A C 1
ATOM 1375 O O . VAL A 1 191 ? 14.244 -9.263 -5.283 1.00 97.50 191 VAL A O 1
ATOM 1378 N N . GLY A 1 192 ? 13.814 -7.492 -3.978 1.00 96.06 192 GLY A N 1
ATOM 1379 C CA . GLY A 1 192 ? 15.137 -6.895 -4.156 1.00 96.06 192 GLY A CA 1
ATOM 1380 C C . GLY A 1 192 ? 15.471 -5.813 -3.133 1.00 96.06 192 GLY A C 1
ATOM 1381 O O . GLY A 1 192 ? 14.826 -5.694 -2.091 1.00 96.06 192 GLY A O 1
ATOM 1382 N N . LEU A 1 193 ? 16.478 -4.992 -3.444 1.00 95.94 193 LEU A N 1
ATOM 1383 C CA . LEU A 1 193 ? 16.897 -3.859 -2.608 1.00 95.94 193 LEU A CA 1
ATOM 1384 C C . LEU A 1 193 ? 15.739 -2.899 -2.303 1.00 95.94 193 LEU A C 1
ATOM 1386 O O . LEU A 1 193 ? 15.612 -2.432 -1.176 1.00 95.94 193 LEU A O 1
ATOM 1390 N N . GLY A 1 194 ? 14.864 -2.655 -3.278 1.00 96.38 194 GLY A N 1
ATOM 1391 C CA . GLY A 1 194 ? 13.664 -1.839 -3.120 1.00 96.38 194 GLY A CA 1
ATOM 1392 C C . GLY A 1 194 ? 12.686 -2.391 -2.090 1.00 96.38 194 GLY A C 1
ATOM 1393 O O . GLY A 1 194 ? 12.116 -1.612 -1.333 1.00 96.38 194 GLY A O 1
ATOM 1394 N N . THR A 1 195 ? 12.571 -3.715 -1.965 1.00 97.44 195 THR A N 1
ATOM 1395 C CA . THR A 1 195 ? 11.742 -4.362 -0.936 1.00 97.44 195 THR A CA 1
ATOM 1396 C C . THR A 1 195 ? 12.272 -4.072 0.466 1.00 97.44 195 THR A C 1
ATOM 1398 O O . THR A 1 195 ? 11.500 -3.730 1.360 1.00 97.44 195 THR A O 1
ATOM 1401 N N . LEU A 1 196 ? 13.595 -4.144 0.658 1.00 96.31 196 LEU A N 1
ATOM 1402 C CA . LEU A 1 196 ? 14.229 -3.803 1.935 1.00 96.31 196 LEU A CA 1
ATOM 1403 C C . LEU A 1 196 ? 14.074 -2.311 2.245 1.00 96.31 196 LEU A C 1
ATOM 1405 O O . LEU A 1 196 ? 13.650 -1.943 3.340 1.00 96.31 196 LEU A O 1
ATOM 1409 N N . VAL A 1 197 ? 14.366 -1.451 1.265 1.00 96.94 197 VAL A N 1
ATOM 1410 C CA . VAL A 1 197 ? 14.210 0.005 1.393 1.00 96.94 197 VAL A CA 1
ATOM 1411 C C . VAL A 1 197 ? 12.769 0.367 1.750 1.00 96.94 197 VAL A C 1
ATOM 1413 O O . VAL A 1 197 ? 12.558 1.197 2.628 1.00 96.94 197 VAL A O 1
ATOM 1416 N N . TYR A 1 198 ? 11.777 -0.285 1.142 1.00 96.19 198 TYR A N 1
ATOM 1417 C CA . TYR A 1 198 ? 10.375 -0.079 1.484 1.00 96.19 198 TYR A CA 1
ATOM 1418 C C . TYR A 1 198 ? 10.068 -0.538 2.913 1.00 96.19 198 TYR A C 1
ATOM 1420 O O . TYR A 1 198 ? 9.529 0.243 3.696 1.00 96.19 198 TYR A O 1
ATOM 1428 N N . ALA A 1 199 ? 10.443 -1.771 3.275 1.00 93.31 199 ALA A N 1
ATOM 1429 C CA . ALA A 1 199 ? 10.146 -2.363 4.581 1.00 93.31 199 ALA A CA 1
ATOM 1430 C C . ALA A 1 199 ? 10.661 -1.508 5.751 1.00 93.31 199 ALA A C 1
ATOM 1432 O O . ALA A 1 199 ? 9.948 -1.316 6.737 1.00 93.31 199 ALA A O 1
ATOM 1433 N N . PHE A 1 200 ? 11.868 -0.949 5.626 1.00 94.62 200 PHE A N 1
ATOM 1434 C CA . PHE A 1 200 ? 12.455 -0.087 6.656 1.00 94.62 200 PHE A CA 1
ATOM 1435 C C . PHE A 1 200 ? 12.107 1.399 6.487 1.00 94.62 200 PHE A C 1
ATOM 1437 O O . PHE A 1 200 ? 12.098 2.139 7.470 1.00 94.62 200 PHE A O 1
ATOM 1444 N N . GLY A 1 201 ? 11.820 1.853 5.265 1.00 94.00 201 GLY A N 1
ATOM 1445 C CA . GLY A 1 201 ? 11.651 3.269 4.938 1.00 94.00 201 GLY A CA 1
ATOM 1446 C C . GLY A 1 201 ? 10.222 3.790 5.062 1.00 94.00 201 GLY A C 1
ATOM 1447 O O . GLY A 1 201 ? 10.032 4.927 5.495 1.00 94.00 201 GLY A O 1
ATOM 1448 N N . ILE A 1 202 ? 9.206 2.983 4.731 1.00 93.81 202 ILE A N 1
ATOM 1449 C CA . ILE A 1 202 ? 7.822 3.477 4.643 1.00 93.81 202 ILE A CA 1
ATOM 1450 C C . ILE A 1 202 ? 7.301 3.997 5.989 1.00 93.81 202 ILE A C 1
ATOM 1452 O O . ILE A 1 202 ? 6.677 5.053 6.043 1.00 93.81 202 ILE A O 1
ATOM 1456 N N . GLY A 1 203 ? 7.591 3.298 7.091 1.00 89.62 203 GLY A N 1
ATOM 1457 C CA . GLY A 1 203 ? 7.139 3.684 8.432 1.00 89.62 203 GLY A CA 1
ATOM 1458 C C . GLY A 1 203 ? 7.671 5.059 8.863 1.00 89.62 203 GLY A C 1
ATOM 1459 O O . GLY A 1 203 ? 6.868 5.957 9.129 1.00 89.62 203 GLY A O 1
ATOM 1460 N N . PRO A 1 204 ? 9.003 5.257 8.901 1.00 93.56 204 PRO A N 1
ATOM 146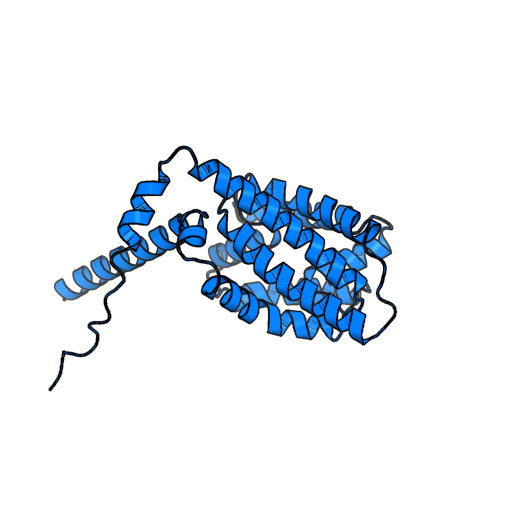1 C CA 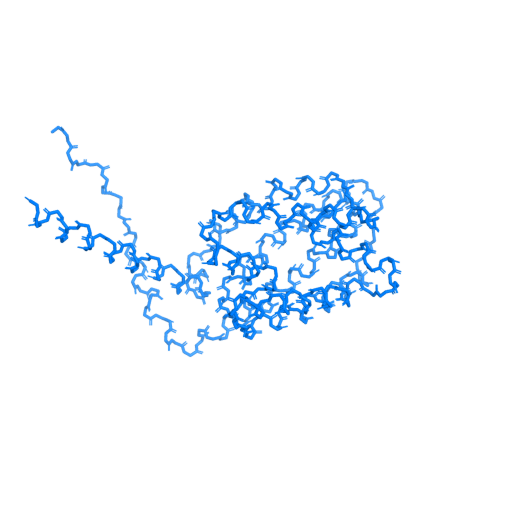. PRO A 1 204 ? 9.605 6.558 9.185 1.00 93.56 204 PRO A CA 1
ATOM 1462 C C . PRO A 1 204 ? 9.156 7.669 8.229 1.00 93.56 204 PRO A C 1
ATOM 1464 O O . PRO A 1 204 ? 8.911 8.786 8.680 1.00 93.56 204 PRO A O 1
ATOM 1467 N N . LEU A 1 205 ? 8.998 7.380 6.931 1.00 92.94 205 LEU A N 1
ATOM 1468 C CA . LEU A 1 205 ? 8.544 8.375 5.956 1.00 92.94 205 LEU A CA 1
ATOM 1469 C C . LEU A 1 205 ? 7.098 8.806 6.190 1.00 92.94 205 LEU A C 1
ATOM 1471 O O . LEU A 1 205 ? 6.822 10.001 6.166 1.00 92.94 205 LEU A O 1
ATOM 1475 N N . VAL A 1 206 ? 6.185 7.878 6.485 1.00 90.69 206 VAL A N 1
ATOM 1476 C CA . VAL A 1 206 ? 4.802 8.222 6.854 1.00 90.69 206 VAL A CA 1
ATOM 1477 C C . VAL A 1 206 ? 4.784 9.104 8.105 1.00 90.69 206 VAL A C 1
ATOM 1479 O O . VAL A 1 206 ? 4.076 10.110 8.136 1.00 90.69 206 VAL A O 1
ATOM 1482 N N . GLN A 1 207 ? 5.606 8.796 9.117 1.00 86.94 207 GLN A N 1
ATOM 1483 C CA . GLN A 1 207 ? 5.725 9.652 10.304 1.00 86.94 207 GLN A CA 1
ATOM 1484 C C . GLN A 1 207 ? 6.287 11.038 9.976 1.00 86.94 207 GLN A C 1
ATOM 1486 O O . GLN A 1 207 ? 5.822 12.033 10.530 1.00 86.94 207 GLN A O 1
ATOM 1491 N N . LEU A 1 208 ? 7.278 11.120 9.088 1.00 90.00 208 LEU A N 1
ATOM 1492 C CA . LEU A 1 208 ? 7.829 12.391 8.633 1.00 90.00 208 LEU A CA 1
ATOM 1493 C C . LEU A 1 208 ? 6.760 13.218 7.912 1.00 90.00 208 LEU A C 1
ATOM 1495 O O . LEU A 1 208 ? 6.579 14.384 8.246 1.00 90.00 208 LEU A O 1
ATOM 1499 N N . VAL A 1 209 ? 6.013 12.615 6.985 1.00 90.06 209 VAL A N 1
ATOM 1500 C CA . VAL A 1 209 ? 4.909 13.284 6.284 1.00 90.06 209 VAL A CA 1
ATOM 1501 C C . VAL A 1 209 ? 3.878 13.801 7.285 1.00 90.06 209 VAL A C 1
ATOM 1503 O O . VAL A 1 209 ? 3.529 14.974 7.220 1.00 90.06 209 VAL A O 1
ATOM 1506 N N . LEU A 1 210 ? 3.445 12.989 8.256 1.00 84.94 210 LEU A N 1
ATOM 1507 C CA . LEU A 1 210 ? 2.505 13.432 9.296 1.00 84.94 210 LEU A CA 1
ATOM 1508 C C . LEU A 1 210 ? 3.005 14.660 10.070 1.00 84.94 210 LEU A C 1
ATOM 1510 O O . LEU A 1 210 ? 2.207 15.526 10.412 1.00 84.94 210 LEU A O 1
ATOM 1514 N N . ARG A 1 211 ? 4.315 14.761 10.330 1.00 86.50 211 ARG A N 1
ATOM 1515 C CA . ARG A 1 211 ? 4.916 15.928 11.001 1.00 86.50 211 ARG A CA 1
ATOM 1516 C C . ARG A 1 211 ? 4.995 17.164 10.103 1.00 86.50 211 ARG A C 1
ATOM 1518 O O . ARG A 1 211 ? 4.961 18.277 10.616 1.00 86.50 211 ARG A O 1
ATOM 1525 N N . LEU A 1 212 ? 5.153 16.974 8.793 1.00 87.50 212 LEU A N 1
ATOM 1526 C CA . LEU A 1 212 ? 5.302 18.058 7.818 1.00 87.50 212 LEU A CA 1
ATOM 1527 C C . LEU A 1 212 ? 3.960 18.610 7.326 1.00 87.50 212 LEU A C 1
ATOM 1529 O O . LEU A 1 212 ? 3.877 19.787 6.974 1.00 87.50 212 LEU A O 1
ATOM 1533 N N . VAL A 1 213 ? 2.913 17.782 7.278 1.00 82.56 213 VAL A N 1
ATOM 1534 C CA . VAL A 1 213 ? 1.585 18.222 6.843 1.00 82.56 213 VAL A CA 1
ATOM 1535 C C . VAL A 1 213 ? 1.029 19.226 7.863 1.00 82.56 213 VAL A C 1
ATOM 1537 O O . VAL A 1 213 ? 0.966 18.920 9.055 1.00 82.56 213 VAL A O 1
ATOM 1540 N N . PRO A 1 214 ? 0.589 20.427 7.431 1.00 79.88 214 PRO A N 1
ATOM 1541 C CA . PRO A 1 214 ? 0.070 21.432 8.348 1.00 79.88 214 PRO A CA 1
ATOM 1542 C C . PRO A 1 214 ? -1.104 20.900 9.175 1.00 79.88 214 PRO A C 1
ATOM 1544 O O . PRO A 1 214 ? -2.037 20.311 8.629 1.00 79.88 214 PRO A O 1
ATOM 1547 N N . GLY A 1 215 ? -1.130 21.205 10.475 1.00 69.31 215 GLY A N 1
ATOM 1548 C CA . GLY A 1 215 ? -2.203 20.759 11.375 1.00 69.31 215 GLY A CA 1
ATOM 1549 C C . GLY A 1 215 ? -3.612 21.151 10.911 1.00 69.31 215 GLY A C 1
ATOM 1550 O O . GLY A 1 215 ? -4.560 20.428 11.174 1.00 69.31 215 GLY A O 1
ATOM 1551 N N . ARG A 1 216 ? -3.757 22.238 10.137 1.00 68.56 216 ARG A N 1
ATOM 1552 C CA . ARG A 1 216 ? -5.032 22.643 9.512 1.00 68.56 216 ARG A CA 1
ATOM 1553 C C . ARG A 1 216 ? -5.517 21.659 8.442 1.00 68.56 216 ARG A C 1
ATOM 1555 O O . ARG A 1 216 ? -6.714 21.445 8.310 1.00 68.56 216 ARG A O 1
ATOM 1562 N N . VAL A 1 217 ? -4.593 21.079 7.677 1.00 70.75 217 VAL A N 1
ATOM 1563 C CA . VAL A 1 217 ? -4.875 20.063 6.649 1.00 70.75 217 VAL A CA 1
ATOM 1564 C C . VAL A 1 217 ? -5.213 18.733 7.315 1.00 70.75 217 VAL A C 1
ATOM 1566 O O . VAL A 1 217 ? -6.182 18.086 6.929 1.00 70.75 217 VAL A O 1
ATOM 1569 N N . LEU A 1 218 ? -4.480 18.364 8.370 1.00 71.00 218 LEU A N 1
ATOM 1570 C CA . LEU A 1 218 ? -4.822 17.204 9.196 1.00 71.00 218 LEU A CA 1
ATOM 1571 C C . LEU A 1 218 ? -6.189 17.387 9.873 1.00 71.00 218 LEU A C 1
ATOM 1573 O O . LEU A 1 218 ? -7.003 16.483 9.862 1.00 71.00 218 LEU A O 1
ATOM 1577 N N . ALA A 1 219 ? -6.505 18.578 10.378 1.00 64.62 219 ALA A N 1
ATOM 1578 C CA . ALA A 1 219 ? -7.784 18.812 11.042 1.00 64.62 219 ALA A CA 1
ATOM 1579 C C . ALA A 1 219 ? -8.992 18.859 10.085 1.00 64.62 219 ALA A C 1
ATOM 1581 O O . ALA A 1 219 ? -10.122 18.581 10.485 1.00 64.62 219 ALA A O 1
ATOM 1582 N N . ARG A 1 220 ? -8.766 19.246 8.824 1.00 68.06 220 ARG A N 1
ATOM 1583 C CA . ARG A 1 220 ? -9.791 19.232 7.765 1.00 68.06 220 ARG A CA 1
ATOM 1584 C C . ARG A 1 220 ? -9.913 17.882 7.070 1.00 68.06 220 ARG A C 1
ATOM 1586 O O . ARG A 1 220 ? -10.939 17.603 6.462 1.00 68.06 220 ARG A O 1
ATOM 1593 N N . SER A 1 221 ? -8.881 17.053 7.158 1.00 65.06 221 SER A N 1
ATOM 1594 C CA . SER A 1 221 ? -9.015 15.629 6.889 1.00 65.06 221 SER A CA 1
ATOM 1595 C C . SER A 1 221 ? -9.628 14.949 8.121 1.00 65.06 221 SER A C 1
ATOM 1597 O O . SER A 1 221 ? -9.641 15.488 9.227 1.00 65.06 221 SER A O 1
ATOM 1599 N N . GLY A 1 222 ? -10.189 13.764 7.934 1.00 62.00 222 GLY A N 1
ATOM 1600 C CA . GLY A 1 222 ? -10.742 12.930 8.997 1.00 62.00 222 GLY A CA 1
ATOM 1601 C C . GLY A 1 222 ? -9.794 12.609 10.163 1.00 62.00 222 GLY A C 1
ATOM 1602 O O . GLY A 1 222 ? -10.268 12.162 11.203 1.00 62.00 222 GLY A O 1
ATOM 1603 N N . TRP A 1 223 ? -8.496 12.937 10.085 1.00 66.06 223 TRP A N 1
ATOM 1604 C CA . TRP A 1 223 ? -7.586 12.884 11.237 1.00 66.06 223 TRP A CA 1
ATOM 1605 C C . TRP A 1 223 ? -8.094 13.683 12.450 1.00 66.06 223 TRP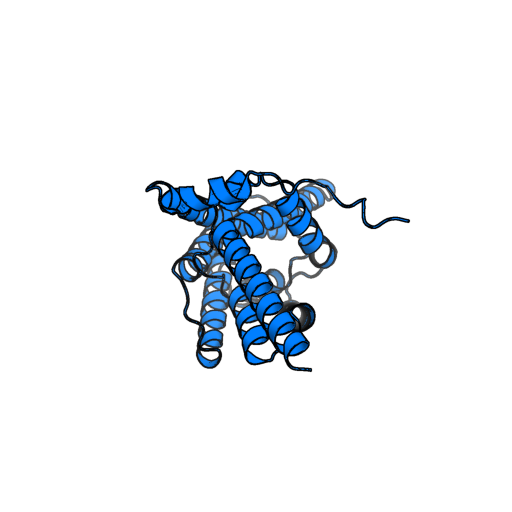 A C 1
ATOM 1607 O O . TRP A 1 223 ? -7.827 13.275 13.578 1.00 66.06 223 TRP A O 1
ATOM 1617 N N . ALA A 1 224 ? -8.850 14.778 12.275 1.00 60.62 224 ALA A N 1
ATOM 1618 C CA . ALA A 1 224 ? -9.476 15.465 13.415 1.00 60.62 224 ALA A CA 1
ATOM 1619 C C . ALA A 1 224 ? -10.457 14.574 14.188 1.00 60.62 224 ALA A C 1
ATOM 1621 O O . ALA A 1 224 ? -10.499 14.656 15.414 1.00 60.62 224 ALA A O 1
ATOM 1622 N N . LEU A 1 225 ? -11.242 13.744 13.497 1.00 60.44 225 LEU A N 1
ATOM 1623 C CA . LEU A 1 225 ? -12.181 12.815 14.131 1.00 60.44 225 LEU A CA 1
ATOM 1624 C C . LEU A 1 225 ? -11.407 11.752 14.915 1.00 60.44 225 LEU A C 1
ATOM 1626 O O . LEU A 1 225 ? -11.656 11.563 16.103 1.00 60.44 225 LEU A O 1
ATOM 1630 N N . THR A 1 226 ? -10.374 11.170 14.301 1.00 61.06 226 THR A N 1
ATOM 1631 C CA . THR A 1 226 ? -9.507 10.180 14.957 1.00 61.06 226 THR A CA 1
ATOM 1632 C C . THR A 1 226 ? -8.806 10.750 16.195 1.00 61.06 226 THR A C 1
ATOM 1634 O O . THR A 1 226 ? -8.748 10.104 17.241 1.00 61.06 226 THR A O 1
ATOM 1637 N N . LEU A 1 227 ? -8.286 11.979 16.111 1.00 62.38 227 LEU A N 1
ATOM 1638 C CA . LEU A 1 227 ? -7.619 12.640 17.236 1.00 62.38 227 LEU A CA 1
ATOM 1639 C C . LEU A 1 227 ? -8.599 12.992 18.367 1.00 62.38 227 LEU A C 1
ATOM 1641 O O . LEU A 1 227 ? -8.230 12.891 19.538 1.00 62.38 227 LEU A O 1
ATOM 1645 N N . ARG A 1 228 ? -9.849 13.365 18.048 1.00 59.97 228 ARG A N 1
ATOM 1646 C CA . ARG A 1 228 ? -10.901 13.585 19.058 1.00 59.97 228 ARG A CA 1
ATOM 1647 C C . ARG A 1 228 ? -11.260 12.316 19.803 1.00 59.97 228 ARG A C 1
ATOM 1649 O O . ARG A 1 228 ? -11.353 12.352 21.024 1.00 59.97 228 ARG A O 1
ATOM 1656 N N . GLU A 1 229 ? -11.477 11.221 19.081 1.00 60.50 229 GLU A N 1
ATOM 1657 C CA . GLU A 1 229 ? -11.816 9.938 19.694 1.00 60.50 229 GLU A CA 1
ATOM 1658 C C . GLU A 1 229 ? -10.710 9.493 20.652 1.00 60.50 229 GLU A C 1
ATOM 1660 O O . GLU A 1 229 ? -10.990 9.112 21.786 1.00 60.50 229 GLU A O 1
ATOM 1665 N N . GLN A 1 230 ? -9.443 9.636 20.252 1.00 58.19 230 GLN A N 1
ATOM 1666 C CA . GLN A 1 230 ? -8.307 9.335 21.125 1.00 58.19 230 GLN A CA 1
ATOM 1667 C C . GLN A 1 230 ? -8.264 10.225 22.372 1.00 58.19 230 GLN A C 1
ATOM 1669 O O . GLN A 1 230 ? -8.035 9.719 23.471 1.00 58.19 230 GLN A O 1
ATOM 1674 N N . ALA A 1 231 ? -8.501 11.532 22.225 1.00 63.34 231 ALA A N 1
ATOM 1675 C CA . ALA A 1 231 ? -8.547 12.451 23.359 1.00 63.34 231 ALA A CA 1
ATOM 1676 C C . ALA A 1 231 ? -9.673 12.084 24.342 1.00 63.34 231 ALA A C 1
ATOM 1678 O O . ALA A 1 231 ? -9.421 11.980 25.541 1.00 63.34 231 ALA A O 1
ATOM 1679 N N . ALA A 1 232 ? -10.875 11.797 23.833 1.00 63.09 232 ALA A N 1
ATOM 1680 C CA . ALA A 1 232 ? -12.024 11.399 24.643 1.00 63.09 232 ALA A CA 1
ATOM 1681 C C . ALA A 1 232 ? -11.795 10.063 25.373 1.00 63.09 232 ALA A C 1
ATOM 1683 O O . ALA A 1 232 ? -12.147 9.928 26.543 1.00 63.09 232 ALA A O 1
ATOM 1684 N N . VAL A 1 233 ? -11.160 9.081 24.720 1.00 57.62 233 VAL A N 1
ATOM 1685 C CA . VAL A 1 233 ? -10.810 7.790 25.339 1.00 57.62 233 VAL A CA 1
ATOM 1686 C C . VAL A 1 233 ? -9.788 7.964 26.464 1.00 57.62 233 VAL A C 1
ATOM 1688 O O . VAL A 1 233 ? -9.927 7.349 27.524 1.00 57.62 233 VAL A O 1
ATOM 1691 N N . LEU A 1 234 ? -8.767 8.802 26.264 1.00 60.00 234 LEU A N 1
ATOM 1692 C CA . LEU A 1 234 ? -7.764 9.091 27.293 1.00 60.00 234 LEU A CA 1
ATOM 1693 C C . LEU A 1 234 ? -8.379 9.818 28.490 1.00 60.00 234 LEU A C 1
ATOM 1695 O O . LEU A 1 234 ? -8.056 9.502 29.634 1.00 60.00 234 LEU A O 1
ATOM 1699 N N . GLU A 1 235 ? -9.278 10.765 28.236 1.00 72.81 235 GLU A N 1
ATOM 1700 C CA . GLU A 1 235 ? -10.001 11.486 29.280 1.00 72.81 235 GLU A CA 1
ATOM 1701 C C . GLU A 1 235 ? -10.921 10.547 30.074 1.00 72.81 235 GLU A C 1
ATOM 1703 O O . GLU A 1 235 ? -10.832 10.498 31.300 1.00 72.81 235 GLU A O 1
ATOM 1708 N N . ALA A 1 236 ? -11.703 9.703 29.394 1.00 64.00 236 ALA A N 1
ATOM 1709 C CA . ALA A 1 236 ? -12.542 8.691 30.036 1.00 64.00 236 ALA A CA 1
ATOM 1710 C C . ALA A 1 236 ? -11.724 7.692 30.875 1.00 64.00 236 ALA A C 1
ATOM 1712 O O . ALA A 1 236 ? -12.122 7.340 31.984 1.00 64.00 236 ALA A O 1
ATOM 1713 N N . SER A 1 237 ? -10.555 7.272 30.380 1.00 58.78 237 SER A N 1
ATOM 1714 C CA . SER A 1 237 ? -9.661 6.359 31.106 1.00 58.78 237 SER A CA 1
ATOM 1715 C C . SER A 1 237 ? -9.122 6.994 32.392 1.00 58.78 237 SER A C 1
ATOM 1717 O O . SER A 1 237 ? -9.108 6.339 33.432 1.00 58.78 237 SER A O 1
ATOM 1719 N N . ARG A 1 238 ? -8.755 8.284 32.353 1.00 75.00 238 ARG A N 1
ATOM 1720 C CA . ARG A 1 238 ? -8.316 9.040 33.539 1.00 75.00 238 ARG A CA 1
ATOM 1721 C C . ARG A 1 238 ? -9.423 9.188 34.581 1.00 75.00 238 ARG A C 1
ATOM 1723 O O . ARG A 1 238 ? -9.148 9.054 35.768 1.00 75.00 238 ARG A O 1
ATOM 1730 N N . VAL A 1 239 ? -10.663 9.429 34.149 1.00 75.00 239 VAL A N 1
ATOM 1731 C CA . VAL A 1 239 ? -11.825 9.521 35.051 1.00 75.00 239 VAL A CA 1
ATOM 1732 C C . VAL A 1 239 ? -12.076 8.188 35.760 1.00 75.00 239 VAL A C 1
ATOM 1734 O O . VAL A 1 239 ? -12.310 8.165 36.967 1.00 75.00 239 VAL A O 1
ATOM 1737 N N . VAL A 1 240 ? -11.986 7.067 35.038 1.00 67.12 240 VAL A N 1
ATOM 1738 C CA . VAL A 1 240 ? -12.122 5.726 35.632 1.00 67.12 240 VAL A CA 1
ATOM 1739 C C . VAL A 1 240 ? -10.991 5.444 36.624 1.00 67.12 240 VAL A C 1
ATOM 1741 O O . VAL A 1 240 ? -11.256 4.950 37.716 1.00 67.12 240 VAL A O 1
ATOM 1744 N N . GLU A 1 241 ? -9.749 5.787 36.281 1.00 70.62 241 GLU A N 1
ATOM 1745 C CA . GLU A 1 241 ? -8.588 5.601 37.157 1.00 70.62 241 GLU A CA 1
ATOM 1746 C C . GLU A 1 241 ? -8.718 6.414 38.457 1.00 70.62 241 GLU A C 1
ATOM 1748 O O . GLU A 1 241 ? -8.531 5.868 39.543 1.00 70.62 241 GLU A O 1
ATOM 1753 N N . GLN A 1 242 ? -9.150 7.678 38.374 1.00 74.31 242 GLN A N 1
ATOM 1754 C CA . GLN A 1 242 ? -9.423 8.515 39.549 1.00 74.31 242 GLN A CA 1
ATOM 1755 C C . GLN A 1 242 ? -10.555 7.952 40.422 1.00 74.31 242 GLN A C 1
ATOM 1757 O O . GLN A 1 242 ? -10.404 7.872 41.639 1.00 74.31 242 GLN A O 1
ATOM 1762 N N . ALA A 1 243 ? -11.652 7.485 39.818 1.00 68.69 243 ALA A N 1
ATOM 1763 C CA . ALA A 1 243 ? -12.780 6.905 40.552 1.00 68.69 243 ALA A CA 1
ATOM 1764 C C . ALA A 1 243 ? -12.444 5.570 41.248 1.00 68.69 243 ALA A C 1
ATOM 1766 O O . ALA A 1 243 ? -13.081 5.214 42.241 1.00 68.69 243 ALA A O 1
ATOM 1767 N N . VAL A 1 244 ? -11.469 4.815 40.730 1.00 70.25 244 VAL A N 1
ATOM 1768 C CA . VAL A 1 244 ? -10.939 3.607 41.383 1.00 70.25 244 VAL A CA 1
ATOM 1769 C C . VAL A 1 244 ? -10.038 3.983 42.559 1.00 70.25 244 VAL A C 1
ATOM 1771 O O . VAL A 1 244 ? -10.159 3.373 43.618 1.00 70.25 244 VAL A O 1
ATOM 1774 N N . VAL A 1 245 ? -9.186 4.999 42.401 1.00 74.69 245 VAL A N 1
ATOM 1775 C CA . VAL A 1 245 ? -8.287 5.480 43.464 1.00 74.69 245 VAL A CA 1
ATOM 1776 C C . VAL A 1 245 ? -9.060 6.078 44.645 1.00 74.69 245 VAL A C 1
ATOM 1778 O O . VAL A 1 245 ? -8.685 5.833 45.781 1.00 74.69 245 VAL A O 1
ATOM 1781 N N . GLU A 1 246 ? -10.162 6.796 44.414 1.00 71.56 246 GLU A N 1
ATOM 1782 C CA . GLU A 1 246 ? -10.986 7.379 45.493 1.00 71.56 246 GLU A CA 1
ATOM 1783 C C . GLU A 1 246 ? -11.814 6.352 46.292 1.00 71.56 246 GLU A C 1
ATOM 1785 O O . GLU A 1 246 ? -12.383 6.688 47.331 1.00 71.56 246 GLU A O 1
ATOM 1790 N N . ARG A 1 247 ? -11.921 5.105 45.815 1.00 63.97 247 ARG A N 1
ATOM 1791 C CA . ARG A 1 247 ? -12.669 4.021 46.480 1.00 63.97 247 ARG A CA 1
ATOM 1792 C C . ARG A 1 247 ? -11.790 3.073 47.305 1.00 63.97 247 ARG A C 1
ATOM 1794 O O . ARG A 1 247 ? -12.338 2.137 47.891 1.00 63.97 247 ARG A O 1
ATOM 1801 N N . VAL A 1 248 ? -10.474 3.289 47.326 1.00 58.38 248 VAL A N 1
ATOM 1802 C CA . VAL A 1 248 ? -9.475 2.531 48.105 1.00 58.38 248 VAL A CA 1
ATOM 1803 C C . VAL A 1 248 ? -8.986 3.387 49.264 1.00 58.38 248 VAL A C 1
ATOM 1805 O O . VAL A 1 248 ? -8.889 2.831 50.379 1.00 58.38 248 VAL A O 1
#

Mean predicted aligned error: 9.12 Å

Secondary structure (DSSP, 8-state):
--S--------TTHHHHHHGGGSTTHHHHHHHHHHHHHHHHHHHHHHHHHHTS---HHHHHHHHHHHHH---HHHHHHHHHHHHHHHHTTTTPPP-HHHHHHHHHHHHHHHHHHHHSPPPSSHHHHHHHHHHHHHHHHHHHHHHHHT-S---HHHHHHHHHHHHH---HHHHHHHHHHHHHHHHHHTT---SHHHHHHHHHHHHHHHHHHHHS-HHHHHHSTHHHHHHHHHHHHHHHHHHHHHHHTT-

Organism: Segniliparus rugosus (strain ATCC BAA-974 / DSM 45345 / CCUG 50838 / CIP 108380 / JCM 13579 / CDC 945) (NCBI:txid679197)

InterPro domains:
  IPR038750 Uncharacterized protein YczE/YyaS-like [PF19700] (32-209)
  IPR038750 Uncharacterized protein YczE/YyaS-like [PTHR40078] (32-219)

Radius of gyration: 20.67 Å; Cα contacts (8 Å, |Δi|>4): 316; chains: 1; bounding box: 41×46×68 Å

Solvent-accessible surface area (backbone atoms only — not comparable to full-atom values): 12567 Å² total; per-residue (Å²): 142,74,99,77,86,79,90,69,77,75,68,91,55,60,71,65,55,63,67,56,66,78,44,91,63,38,62,61,49,18,52,49,32,28,56,51,12,31,40,38,33,12,38,15,50,21,33,25,60,44,25,67,41,21,32,48,35,64,53,11,26,28,47,14,51,12,68,74,69,71,47,52,54,13,59,36,44,33,50,53,33,51,54,41,48,57,63,26,59,89,57,71,59,78,83,32,69,36,19,57,49,37,39,54,43,25,18,52,30,21,41,52,32,48,74,69,53,74,66,56,89,46,74,67,52,18,51,50,32,32,54,49,12,50,52,37,33,22,50,11,49,56,32,30,63,23,22,61,44,39,56,40,39,69,56,42,49,44,53,39,49,29,74,73,66,74,50,58,63,67,60,52,45,50,52,52,43,50,49,40,26,52,54,9,42,77,57,66,15,54,76,39,68,36,21,54,51,41,73,69,42,44,63,60,44,33,54,49,41,62,70,68,51,53,68,70,58,42,45,51,20,35,41,39,58,56,52,48,54,52,51,52,51,53,52,54,51,51,52,52,52,52,60,54,60,76,73,111